Protein AF-0000000080323687 (afdb_homodimer)

InterPro domains:
  IPR024775 Hercynine oxygenase, DinB-like domain [PF12867] (9-144)
  IPR034660 DinB/YfiT-like putative metalloenzymes [G3DSA:1.20.120.450] (1-154)
  IPR034660 DinB/YfiT-like putative metalloenzymes [SSF109854] (5-151)

Secondary structure (DSSP, 8-state):
-HHHHHHHHHHHHHHHHHTTTS-HHHHH---TT-SS-HHHHHHHHHHHHIIIIIGGGTPPPSS-HHHHHHHSTT----SPPPHHHHHHHHHHHHHHHHHHHHHHHTTTTSSPPPEE-TTS-EE-SHHHHHHHHHHHHHHHHHHHHHHHHHHHHT-/-HHHHHHHHHHHHHHHHHTTTS-HHHHH---TT-SS-HHHHHHHHHHHHIIIIIGGGTPPPSS-HHHHHHHSTT----SPPPHHHHHHHHHHHHHHHHHHHHHHHTTTTTTPPPEE-TTS-EE-SHHHHHHHHHHHHHHHHHHHHHHHHHHHHT-

Radius of gyration: 19.16 Å; Cα contacts (8 Å, |Δi|>4): 423; chains: 2; bounding box: 48×50×39 Å

Organism: NCBI:txid1503925

Foldseek 3Di:
DLVLLVVQLVVLVVLCVVCVPPDLVLQADAFPPGQAGNLLLLLLLLLVLQCLQAVQLVHDGPDDPVSNVQRYPPHHDDDRDDPVNSVVSSVSSNVSSVVSSVVVVVVSRVRGHWDADPVRQTDHGNVSSSVCSVVSSVVSVVVNVVSSVRSVVVD/DLVLLVVQLVVLVVLCVVCVPPDLVLQADAFPPGQAGNLLLLLLLLLVLQCLQAVQLVHDGPDDPVSNVQRYPPHHDDDRDDPVNSVVSSVSSNVSSVVSSVVVVVVSRQRGHWDADPVRQTDHGNVSSSVCSVVSSVVSVVVNVVSVVRSVVVD

Nearest PDB structures (foldseek):
  3cex-assembly1_A  TM=5.817E-01  e=2.386E-03  Enterococcus faecalis V583
  8f5v-assembly1_B  TM=5.737E-01  e=9.504E-03  Mycobacterium tuberculosis
  8vig-assembly1_A  TM=7.181E-01  e=1.407E+00  Geminocystis sp.
  6qki-assembly1_A  TM=5.334E-01  e=8.268E-01  Chloracidobacterium thermophilum B
  6qki-assembly1_C  TM=5.413E-01  e=1.484E+00  Chloracidobacterium thermophilum B

Sequence (310 aa):
MNQIIDNVKQVRTSFIESLSELTAAQLNEIPDGFNNNIIWNLAHLVAAQQGICYLRAGQETFVDKDFYLRYTGGTKPEGIVSAEEIAQIKTLLISTLDQFKTDYHQQLFDNYKGWTTRYGVDLNGIEDAVKFLPLHEGLHLGYIMAQKRLILKNIMNQIIDNVKQVRTSFIESLSELTAAQLNEIPDGFNNNIIWNLAHLVAAQQGICYLRAGQETFVDKDFYLRYTGGTKPEGIVSAEEIAQIKTLLISTLDQFKTDYHQQLFDNYKGWTTRYGVDLNGIEDAVKFLPLHEGLHLGYIMAQKRLILKNI

pLDDT: mean 97.38, std 4.07, range [59.66, 98.94]

Solvent-accessible surface area (backbone atoms only — not comparable to full-atom values): 16618 Å² total; per-residue (Å²): 111,68,66,50,55,50,44,48,43,39,41,50,51,40,49,55,58,73,48,64,84,57,50,59,68,60,32,58,42,56,50,91,72,52,82,50,28,43,50,50,45,56,41,20,55,44,23,43,50,34,43,62,52,24,46,37,14,74,36,77,52,91,62,58,68,66,61,36,68,55,30,26,91,94,55,57,71,86,68,85,66,48,66,67,55,49,52,49,45,59,50,42,57,47,51,52,52,56,50,44,54,56,40,55,76,67,60,65,38,80,62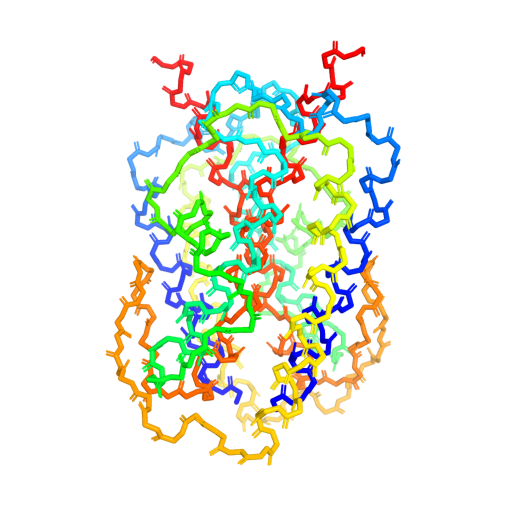,33,60,58,52,66,46,99,47,68,42,72,29,66,34,53,68,42,40,57,65,43,44,36,25,56,50,14,23,47,49,14,36,36,53,49,48,51,39,46,57,56,62,77,98,110,67,64,50,55,49,43,47,45,38,41,50,52,42,49,56,59,74,47,63,84,56,48,59,69,59,33,57,42,55,50,91,72,51,81,49,28,44,51,50,46,55,42,20,56,43,22,44,51,33,44,61,55,24,46,38,15,73,36,78,52,91,63,58,67,66,61,36,66,57,31,26,92,92,56,57,73,87,69,83,66,47,67,68,55,51,52,49,43,58,49,42,56,48,51,53,51,55,51,45,54,55,41,57,76,67,60,64,38,79,60,34,59,58,51,65,47,97,47,68,42,72,30,65,34,54,68,42,39,57,64,43,44,36,26,57,51,13,23,47,50,15,36,36,54,50,48,49,39,46,57,56,63,74,98

Structure (mmCIF, N/CA/C/O backbone):
data_AF-0000000080323687-model_v1
#
loop_
_entity.id
_entity.type
_entity.pdbx_description
1 polymer 'DinB-like domain-containing protein'
#
loop_
_atom_site.group_PDB
_atom_site.id
_atom_site.type_symbol
_atom_site.label_atom_id
_atom_site.label_alt_id
_atom_site.label_comp_id
_atom_site.label_asym_id
_atom_site.label_entity_id
_atom_site.label_seq_id
_atom_site.pdbx_PDB_ins_code
_atom_site.Cartn_x
_atom_site.Cartn_y
_atom_site.Cartn_z
_atom_site.occupancy
_atom_site.B_iso_or_equiv
_atom_site.auth_seq_id
_atom_site.auth_comp_id
_atom_site.auth_asym_id
_atom_site.auth_atom_id
_atom_site.pdbx_PDB_model_num
ATOM 1 N N . MET A 1 1 ? -17.141 -0.58 6.176 1 89.31 1 MET A N 1
ATOM 2 C CA . MET A 1 1 ? -16.234 0.542 6.02 1 89.31 1 MET A CA 1
ATOM 3 C C . MET A 1 1 ? -15.469 0.812 7.316 1 89.31 1 MET A C 1
ATOM 5 O O . MET A 1 1 ? -14.258 1.026 7.301 1 89.31 1 MET A O 1
ATOM 9 N N . ASN A 1 2 ? -16.062 0.523 8.461 1 93.5 2 ASN A N 1
ATOM 10 C CA . ASN A 1 2 ? -15.414 0.755 9.742 1 93.5 2 ASN A CA 1
ATOM 11 C C . ASN A 1 2 ? -14.172 -0.119 9.898 1 93.5 2 ASN A C 1
ATOM 13 O O . ASN A 1 2 ? -13.141 0.34 10.406 1 93.5 2 ASN A O 1
ATOM 17 N N . GLN A 1 3 ? -14.312 -1.301 9.445 1 96.44 3 GLN A N 1
ATOM 18 C CA . GLN A 1 3 ? -13.18 -2.215 9.586 1 96.44 3 GLN A CA 1
ATOM 19 C C . GLN A 1 3 ? -11.984 -1.737 8.766 1 96.44 3 GLN A C 1
ATOM 21 O O . GLN A 1 3 ? -10.836 -1.889 9.195 1 96.44 3 GLN A O 1
ATOM 26 N N . ILE A 1 4 ? -12.227 -1.219 7.602 1 98.31 4 ILE A N 1
ATOM 27 C CA . ILE A 1 4 ? -11.148 -0.724 6.75 1 98.31 4 ILE A CA 1
ATOM 28 C C . ILE A 1 4 ? -10.43 0.429 7.449 1 98.31 4 ILE A C 1
ATOM 30 O O . ILE A 1 4 ? -9.195 0.475 7.473 1 98.31 4 ILE A O 1
ATOM 34 N N . ILE A 1 5 ? -11.195 1.355 8.016 1 98.56 5 ILE A N 1
ATOM 35 C CA . ILE A 1 5 ? -10.633 2.492 8.734 1 98.56 5 ILE A CA 1
ATOM 36 C C . ILE A 1 5 ? -9.797 1.997 9.914 1 98.56 5 ILE A C 1
ATOM 38 O O . ILE A 1 5 ? -8.688 2.475 10.141 1 98.56 5 ILE A O 1
ATOM 42 N N . ASP A 1 6 ? -10.32 1.026 10.617 1 98.38 6 ASP A N 1
ATOM 43 C CA . ASP A 1 6 ? -9.609 0.45 11.758 1 98.38 6 ASP A CA 1
ATOM 44 C C . ASP A 1 6 ? -8.312 -0.218 11.32 1 98.38 6 ASP A C 1
ATOM 46 O O . ASP A 1 6 ? -7.305 -0.152 12.031 1 98.38 6 ASP A O 1
ATOM 50 N N . ASN A 1 7 ? -8.344 -0.914 10.211 1 98.62 7 ASN A N 1
ATOM 51 C CA . ASN A 1 7 ? -7.141 -1.542 9.68 1 98.62 7 ASN A CA 1
ATOM 52 C C . ASN A 1 7 ? -6.059 -0.51 9.375 1 98.62 7 ASN A C 1
ATOM 54 O O . ASN A 1 7 ? -4.891 -0.716 9.703 1 98.62 7 ASN A O 1
ATOM 58 N N . VAL A 1 8 ? -6.457 0.572 8.711 1 98.81 8 VAL A N 1
ATOM 59 C CA . VAL A 1 8 ? -5.5 1.627 8.398 1 98.81 8 VAL A CA 1
ATOM 60 C C . VAL A 1 8 ? -4.898 2.186 9.68 1 98.81 8 VAL A C 1
ATOM 62 O O . VAL A 1 8 ? -3.682 2.379 9.773 1 98.81 8 VAL A O 1
ATOM 65 N N . LYS A 1 9 ? -5.77 2.412 10.656 1 98.81 9 LYS A N 1
ATOM 66 C CA . LYS A 1 9 ? -5.293 2.92 11.938 1 98.81 9 LYS A CA 1
ATOM 67 C C . LYS A 1 9 ? -4.301 1.954 12.586 1 98.81 9 LYS A C 1
ATOM 69 O O . LYS A 1 9 ? -3.26 2.373 13.094 1 98.81 9 LYS A O 1
ATOM 74 N N . GLN A 1 10 ? -4.633 0.696 12.617 1 98.81 10 GLN A N 1
ATOM 75 C CA . GLN A 1 10 ? -3.762 -0.323 13.195 1 98.81 10 GLN A CA 1
ATOM 76 C C . GLN A 1 10 ? -2.41 -0.358 12.492 1 98.81 10 GLN A C 1
ATOM 78 O O . GLN A 1 10 ? -1.369 -0.482 13.141 1 98.81 10 GLN A O 1
ATOM 83 N N . VAL A 1 11 ? -2.4 -0.302 11.203 1 98.81 11 VAL A N 1
ATOM 84 C CA . VAL A 1 11 ? -1.159 -0.342 10.43 1 98.81 11 VAL A CA 1
ATOM 85 C C . VAL A 1 11 ? -0.338 0.914 10.711 1 98.81 11 VAL A C 1
ATOM 87 O O . VAL A 1 11 ? 0.879 0.838 10.898 1 98.81 11 VAL A O 1
ATOM 90 N N . ARG A 1 12 ? -1.001 2.102 10.742 1 98.88 12 ARG A N 1
ATOM 91 C CA . ARG A 1 12 ? -0.291 3.322 11.109 1 98.88 12 ARG A CA 1
ATOM 92 C C . ARG A 1 12 ? 0.364 3.18 12.477 1 98.88 12 ARG A C 1
ATOM 94 O O . ARG A 1 12 ? 1.515 3.578 12.664 1 98.88 12 ARG A O 1
ATOM 101 N N . THR A 1 13 ? -0.376 2.627 13.406 1 98.81 13 THR A N 1
ATOM 102 C CA . THR A 1 13 ? 0.152 2.43 14.75 1 98.81 13 THR A CA 1
ATOM 103 C C . THR A 1 13 ? 1.391 1.537 14.719 1 98.81 13 THR A C 1
ATOM 105 O O . THR A 1 13 ? 2.404 1.852 15.352 1 98.81 13 THR A O 1
ATOM 108 N N . SER A 1 14 ? 1.307 0.468 14.055 1 98.56 14 SER A N 1
ATOM 109 C CA . SER A 1 14 ? 2.422 -0.464 13.922 1 98.56 14 SER A CA 1
ATOM 110 C C . SER A 1 14 ? 3.646 0.217 13.32 1 98.56 14 SER A C 1
ATOM 112 O O . SER A 1 14 ? 4.773 -0.019 13.758 1 98.56 14 SER A O 1
ATOM 114 N N . PHE A 1 15 ? 3.453 1.048 12.312 1 98.69 15 PHE A N 1
ATOM 115 C CA . PHE A 1 15 ? 4.57 1.707 11.648 1 98.69 15 PHE A CA 1
ATOM 116 C C . PHE A 1 15 ? 5.191 2.764 12.555 1 98.69 15 PHE A C 1
ATOM 118 O O . PHE A 1 15 ? 6.414 2.924 12.578 1 98.69 15 PHE A O 1
ATOM 125 N N . ILE A 1 16 ? 4.305 3.523 13.273 1 98.69 16 ILE A N 1
ATOM 126 C CA . ILE A 1 16 ? 4.836 4.473 14.242 1 98.69 16 ILE A CA 1
ATOM 127 C C . ILE A 1 16 ? 5.777 3.756 15.211 1 98.69 16 ILE A C 1
ATOM 129 O O . ILE A 1 16 ? 6.891 4.223 15.469 1 98.69 16 ILE A O 1
ATOM 133 N N . GLU A 1 17 ? 5.398 2.602 15.656 1 98.25 17 GLU A N 1
ATOM 134 C CA . GLU A 1 17 ? 6.215 1.813 16.578 1 98.25 17 GLU A CA 1
ATOM 135 C C . GLU A 1 17 ? 7.5 1.338 15.906 1 98.25 17 GLU A C 1
ATOM 137 O O . GLU A 1 17 ? 8.578 1.394 16.5 1 98.25 17 GLU A O 1
ATOM 142 N N . SER A 1 18 ? 7.43 0.9 14.703 1 97.38 18 SER A N 1
ATOM 143 C CA . SER A 1 18 ? 8.57 0.343 13.984 1 97.38 18 SER A CA 1
ATOM 144 C C . SER A 1 18 ? 9.625 1.411 13.711 1 97.38 18 SER A C 1
ATOM 146 O O . SER A 1 18 ? 10.781 1.093 13.445 1 97.38 18 SER A O 1
ATOM 148 N N . LEU A 1 19 ? 9.211 2.656 13.734 1 98.19 19 LEU A N 1
ATOM 149 C CA . LEU A 1 19 ? 10.109 3.764 13.422 1 98.19 19 LEU A CA 1
ATOM 150 C C . LEU A 1 19 ? 10.633 4.414 14.695 1 98.19 19 LEU 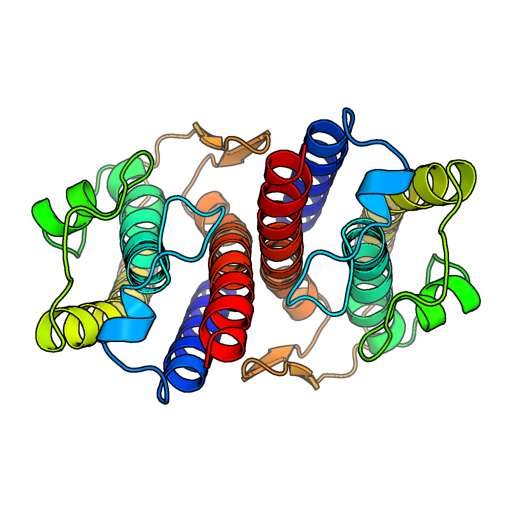A C 1
ATOM 152 O O . LEU A 1 19 ? 11.375 5.402 14.633 1 98.19 19 LEU A O 1
ATOM 156 N N . SER A 1 20 ? 10.281 3.854 15.875 1 96.81 20 SER A N 1
ATOM 157 C CA . SER A 1 20 ? 10.523 4.5 17.156 1 96.81 20 SER A CA 1
ATOM 158 C C . SER A 1 20 ? 12.023 4.617 17.453 1 96.81 20 SER A C 1
ATOM 160 O O . SER A 1 20 ? 12.445 5.477 18.219 1 96.81 20 SER A O 1
ATOM 162 N N . GLU A 1 21 ? 12.891 3.803 16.797 1 96.19 21 GLU A N 1
ATOM 163 C CA . GLU A 1 21 ? 14.32 3.822 17.078 1 96.19 21 GLU A CA 1
ATOM 164 C C . GLU A 1 21 ? 15.039 4.84 16.203 1 96.19 21 GLU A C 1
ATOM 166 O O . GLU A 1 21 ? 16.219 5.133 16.422 1 96.19 21 GLU A O 1
ATOM 171 N N . LEU A 1 22 ? 14.375 5.367 15.211 1 98.06 22 LEU A N 1
ATOM 172 C CA . LEU A 1 22 ? 15 6.348 14.328 1 98.06 22 LEU A CA 1
ATOM 173 C C . LEU A 1 22 ? 15.031 7.727 14.984 1 98.06 22 LEU A C 1
ATOM 175 O O . LEU A 1 22 ? 14.07 8.125 15.648 1 98.06 22 LEU A O 1
ATOM 179 N N . THR A 1 23 ? 16.172 8.398 14.844 1 98.06 23 THR A N 1
ATOM 180 C CA . THR A 1 23 ? 16.297 9.766 15.336 1 98.06 23 THR A CA 1
ATOM 181 C C . THR A 1 23 ? 15.555 10.742 14.43 1 98.06 23 THR A C 1
ATOM 183 O O . THR A 1 23 ? 15.195 10.391 13.297 1 98.06 23 THR A O 1
ATOM 186 N N . ALA A 1 24 ? 15.352 11.953 14.984 1 98.5 24 ALA A N 1
ATOM 187 C CA . ALA A 1 24 ? 14.758 13.008 14.164 1 98.5 24 ALA A CA 1
ATOM 188 C C . ALA A 1 24 ? 15.586 13.25 12.906 1 98.5 24 ALA A C 1
ATOM 190 O O . ALA A 1 24 ? 15.031 13.492 11.828 1 98.5 24 ALA A O 1
ATOM 191 N N . ALA A 1 25 ? 16.906 13.195 13.039 1 98.19 25 ALA A N 1
ATOM 192 C CA . ALA A 1 25 ? 17.797 13.398 11.898 1 98.19 25 ALA A CA 1
ATOM 193 C C . ALA A 1 25 ? 17.594 12.312 10.844 1 98.19 25 ALA A C 1
ATOM 195 O O . ALA A 1 25 ? 17.531 12.609 9.648 1 98.19 25 ALA A O 1
ATOM 196 N N . GLN A 1 26 ? 17.406 11.109 11.211 1 98.44 26 GLN A N 1
ATOM 197 C CA . GLN A 1 26 ? 17.188 9.992 10.297 1 98.44 26 GLN A CA 1
ATOM 198 C C . GLN A 1 26 ? 15.828 10.094 9.617 1 98.44 26 GLN A C 1
ATOM 200 O O . GLN A 1 26 ? 15.695 9.805 8.422 1 98.44 26 GLN A O 1
ATOM 205 N N . LEU A 1 27 ? 14.828 10.516 10.367 1 98.81 27 LEU A N 1
ATOM 206 C CA . LEU A 1 27 ? 13.5 10.688 9.805 1 98.81 27 LEU A CA 1
ATOM 207 C C . LEU A 1 27 ? 13.484 11.797 8.758 1 98.81 27 LEU A C 1
ATOM 209 O O . LEU A 1 27 ? 12.672 11.773 7.836 1 98.81 27 LEU A O 1
ATOM 213 N N . ASN A 1 28 ? 14.414 12.727 8.883 1 98.75 28 ASN A N 1
ATOM 214 C CA . ASN A 1 28 ? 14.5 13.859 7.973 1 98.75 28 ASN A CA 1
ATOM 215 C C . ASN A 1 28 ? 15.438 13.57 6.801 1 98.75 28 ASN A C 1
ATOM 217 O O . ASN A 1 28 ? 15.477 14.328 5.828 1 98.75 28 ASN A O 1
ATOM 221 N N . GLU A 1 29 ? 16.219 12.5 6.879 1 98.12 29 GLU A N 1
ATOM 222 C CA . GLU A 1 29 ? 17.219 12.203 5.859 1 98.12 29 GLU A CA 1
ATOM 223 C C . GLU A 1 29 ? 16.562 11.773 4.551 1 98.12 29 GLU A C 1
ATOM 225 O O . GLU A 1 29 ? 15.641 10.961 4.551 1 98.12 29 GLU A O 1
ATOM 230 N N . ILE A 1 30 ? 17 12.359 3.49 1 97.94 30 ILE A N 1
ATOM 231 C CA . ILE A 1 30 ? 16.578 11.914 2.162 1 97.94 30 ILE A CA 1
ATOM 232 C C . ILE A 1 30 ? 17.656 11 1.569 1 97.94 30 ILE A C 1
ATOM 234 O O . ILE A 1 30 ? 18.734 11.461 1.198 1 97.94 30 ILE A O 1
ATOM 238 N N . PRO A 1 31 ? 17.344 9.727 1.532 1 96.25 31 PRO A N 1
ATOM 239 C CA . PRO A 1 31 ? 18.359 8.82 0.983 1 96.25 31 PRO A CA 1
ATOM 240 C C . PRO A 1 31 ? 18.672 9.109 -0.485 1 96.25 31 PRO A C 1
ATOM 242 O O . PRO A 1 31 ? 17.828 9.664 -1.2 1 96.25 31 PRO A O 1
ATOM 245 N N . ASP A 1 32 ? 19.891 8.719 -0.908 1 93.25 32 ASP A N 1
ATOM 246 C CA . ASP A 1 32 ? 20.266 8.844 -2.312 1 93.25 32 ASP A CA 1
ATOM 247 C C . ASP A 1 32 ? 19.234 8.172 -3.219 1 93.25 32 ASP A C 1
ATOM 249 O O . ASP A 1 32 ? 18.781 7.062 -2.934 1 93.25 32 ASP A O 1
ATOM 253 N N . GLY A 1 33 ? 18.766 8.922 -4.254 1 93.25 33 GLY A N 1
ATOM 254 C CA . GLY A 1 33 ? 17.828 8.383 -5.219 1 93.25 33 GLY A CA 1
ATOM 255 C C . GLY A 1 33 ? 16.391 8.766 -4.926 1 93.25 33 GLY A C 1
ATOM 256 O O . GLY A 1 33 ? 15.5 8.539 -5.754 1 93.25 33 GLY A O 1
ATOM 257 N N . PHE A 1 34 ? 16.203 9.32 -3.77 1 96.75 34 PHE A N 1
ATOM 258 C CA . PHE A 1 34 ? 14.852 9.703 -3.373 1 96.75 34 PHE A CA 1
ATOM 259 C C . PHE A 1 34 ? 14.703 11.219 -3.352 1 96.75 34 PHE A C 1
ATOM 261 O O . PHE A 1 34 ? 15.695 11.945 -3.266 1 96.75 34 PHE A O 1
ATOM 268 N N . ASN A 1 35 ? 13.43 11.664 -3.451 1 96.06 35 ASN A N 1
ATOM 269 C CA . ASN A 1 35 ? 13.148 13.102 -3.441 1 96.06 35 ASN A CA 1
ATOM 270 C C . ASN A 1 35 ? 12.469 13.531 -2.145 1 96.06 35 ASN A C 1
ATOM 272 O O . ASN A 1 35 ? 12.211 14.719 -1.937 1 96.06 35 ASN A O 1
ATOM 276 N N . ASN A 1 36 ? 12.102 12.516 -1.372 1 98 36 ASN A N 1
ATOM 277 C CA . ASN A 1 36 ? 11.453 12.789 -0.092 1 98 36 ASN A CA 1
ATOM 278 C C . ASN A 1 36 ? 12.008 11.898 1.017 1 98 36 ASN A C 1
ATOM 280 O O . ASN A 1 36 ? 12.977 11.172 0.808 1 98 36 ASN A O 1
ATOM 284 N N . ASN A 1 37 ? 11.547 12.109 2.254 1 98.69 37 ASN A N 1
ATOM 285 C CA . ASN A 1 37 ? 12.031 11.391 3.428 1 98.69 37 ASN A CA 1
ATOM 286 C C . ASN A 1 37 ? 10.883 10.75 4.207 1 98.69 37 ASN A C 1
ATOM 288 O O . ASN A 1 37 ? 9.719 10.867 3.818 1 98.69 37 ASN A O 1
ATOM 292 N N . ILE A 1 38 ? 11.242 10.039 5.203 1 98.88 38 ILE A N 1
ATOM 293 C CA . ILE A 1 38 ? 10.281 9.258 5.98 1 98.88 38 ILE A CA 1
ATOM 294 C C . ILE A 1 38 ? 9.25 10.195 6.605 1 98.88 38 ILE A C 1
ATOM 296 O O . ILE A 1 38 ? 8.047 9.938 6.531 1 98.88 38 ILE A O 1
ATOM 300 N N . ILE A 1 39 ? 9.703 11.305 7.215 1 98.94 39 ILE A N 1
ATOM 301 C CA . ILE A 1 39 ? 8.773 12.172 7.945 1 98.94 39 ILE A CA 1
ATOM 302 C C . ILE A 1 39 ? 7.805 12.828 6.965 1 98.94 39 ILE A C 1
ATOM 304 O O . ILE A 1 39 ? 6.625 13.016 7.281 1 98.94 39 ILE A O 1
ATOM 308 N N . TRP A 1 40 ? 8.227 13.195 5.77 1 98.94 40 TRP A N 1
ATOM 309 C CA . TRP A 1 40 ? 7.312 13.719 4.758 1 98.94 40 TRP A CA 1
ATOM 310 C C . TRP A 1 40 ? 6.254 12.688 4.391 1 98.94 40 TRP A C 1
ATOM 312 O O . TRP A 1 40 ? 5.07 13.023 4.266 1 98.94 40 TRP A O 1
ATOM 322 N N . ASN A 1 41 ? 6.672 11.445 4.145 1 98.88 41 ASN A N 1
ATOM 323 C CA . ASN A 1 41 ? 5.719 10.398 3.803 1 98.88 41 ASN A CA 1
ATOM 324 C C . ASN A 1 41 ? 4.672 10.211 4.898 1 98.88 41 ASN A C 1
ATOM 326 O O . ASN A 1 41 ? 3.488 10.039 4.613 1 98.88 41 ASN A O 1
ATOM 330 N N . LEU A 1 42 ? 5.09 10.188 6.141 1 98.94 42 LEU A N 1
ATOM 331 C CA . LEU A 1 42 ? 4.148 10.062 7.246 1 98.94 42 LEU A CA 1
ATOM 332 C C . LEU A 1 42 ? 3.16 11.227 7.254 1 98.94 42 LEU A C 1
ATOM 334 O O . LEU A 1 42 ? 1.953 11.016 7.398 1 98.94 42 LEU A O 1
ATOM 338 N N . ALA A 1 43 ? 3.697 12.422 7.125 1 98.94 43 ALA A N 1
ATOM 339 C CA . ALA A 1 43 ? 2.834 13.602 7.102 1 98.94 43 ALA A CA 1
ATOM 340 C C . ALA A 1 43 ? 1.909 13.578 5.887 1 98.94 43 ALA A C 1
ATOM 342 O O . ALA A 1 43 ? 0.75 13.992 5.977 1 98.94 43 ALA A O 1
ATOM 343 N N . HIS A 1 44 ? 2.402 13.109 4.793 1 98.94 44 HIS A N 1
ATOM 344 C CA . HIS A 1 44 ? 1.6 13 3.58 1 98.94 44 HIS A CA 1
ATOM 345 C C . HIS A 1 44 ? 0.436 12.039 3.771 1 98.94 44 HIS A C 1
ATOM 347 O O . HIS A 1 44 ? -0.648 12.25 3.223 1 98.94 44 HIS A O 1
ATOM 353 N N . LEU A 1 45 ? 0.646 10.961 4.504 1 98.94 45 LEU A N 1
ATOM 354 C CA . LEU A 1 45 ? -0.46 10.055 4.785 1 98.94 45 LEU A CA 1
ATOM 355 C C . LEU A 1 45 ? -1.608 10.789 5.465 1 98.94 45 LEU A C 1
ATOM 357 O O . LEU A 1 45 ? -2.777 10.547 5.156 1 98.94 45 LEU A O 1
ATOM 361 N N . VAL A 1 46 ? -1.266 11.68 6.395 1 98.94 46 VAL A N 1
ATOM 362 C CA . VAL A 1 46 ? -2.275 12.5 7.062 1 98.94 46 VAL A CA 1
ATOM 363 C C . VAL A 1 46 ? -2.949 13.422 6.051 1 98.94 46 VAL A C 1
ATOM 365 O O . VAL A 1 46 ? -4.172 13.391 5.895 1 98.94 46 VAL A O 1
ATOM 368 N N . ALA A 1 47 ? -2.154 14.172 5.336 1 98.88 47 ALA A N 1
ATOM 369 C CA . ALA A 1 47 ? -2.674 15.164 4.395 1 98.88 47 ALA A CA 1
ATOM 370 C C . ALA A 1 47 ? -3.508 14.492 3.303 1 98.88 47 ALA A C 1
ATOM 372 O O . ALA A 1 47 ? -4.574 14.992 2.936 1 98.88 47 ALA A O 1
ATOM 373 N N . ALA A 1 48 ? -3.01 13.383 2.805 1 98.75 48 ALA A N 1
ATOM 374 C CA . ALA A 1 48 ? -3.699 12.695 1.719 1 98.75 48 ALA A CA 1
ATOM 375 C C . ALA A 1 48 ? -5.082 12.227 2.158 1 98.75 48 ALA A C 1
ATOM 377 O O . ALA A 1 48 ? -6.055 12.352 1.412 1 98.75 48 ALA A O 1
ATOM 378 N N . GLN A 1 49 ? -5.137 11.641 3.33 1 98.81 49 GLN A N 1
ATOM 379 C CA . GLN A 1 49 ? -6.426 11.203 3.855 1 98.81 49 GLN A CA 1
ATOM 380 C C . GLN A 1 49 ? -7.391 12.383 3.996 1 98.81 49 GLN A C 1
ATOM 382 O O . GLN A 1 49 ? -8.57 12.258 3.68 1 98.81 49 GLN A O 1
ATOM 387 N N . GLN A 1 50 ? -6.922 13.602 4.477 1 98.81 50 GLN A N 1
ATOM 388 C CA . GLN A 1 50 ? -7.742 14.805 4.574 1 98.81 50 GLN A CA 1
ATOM 389 C C . GLN A 1 50 ? -8.219 15.258 3.197 1 98.81 50 GLN A C 1
ATOM 391 O O . GLN A 1 50 ? -9.391 15.602 3.023 1 98.81 50 GLN A O 1
ATOM 396 N N . GLY A 1 51 ? -7.359 15.242 2.26 1 98.44 51 GLY A N 1
ATOM 397 C CA . GLY A 1 51 ? -7.727 15.625 0.903 1 98.44 51 GLY A CA 1
ATOM 398 C C . GLY A 1 51 ? -8.734 14.68 0.273 1 98.44 51 GLY A C 1
ATOM 399 O O . GLY A 1 51 ? -9.766 15.117 -0.233 1 98.44 51 GLY A O 1
ATOM 400 N N . ILE A 1 52 ? -8.445 13.375 0.329 1 98.5 52 ILE A N 1
ATOM 401 C CA . ILE A 1 52 ? -9.219 12.352 -0.356 1 98.5 52 ILE A CA 1
ATOM 402 C C . ILE A 1 52 ? -10.602 12.227 0.286 1 98.5 52 ILE A C 1
ATOM 404 O O . ILE A 1 52 ? -11.609 12.086 -0.412 1 98.5 52 ILE A O 1
ATOM 408 N N . CYS A 1 53 ? -10.703 12.352 1.606 1 98.44 53 CYS A N 1
ATOM 409 C CA . CYS A 1 53 ? -11.961 12.055 2.281 1 98.44 53 CYS A CA 1
ATOM 410 C C . CYS A 1 53 ? -12.719 13.336 2.609 1 98.44 53 CYS A C 1
ATOM 412 O O . CYS A 1 53 ? -13.938 13.398 2.461 1 98.44 53 CYS A O 1
ATOM 414 N N . TYR A 1 54 ? -12.047 14.383 3.023 1 98.5 54 TYR A N 1
ATOM 415 C CA . TYR A 1 54 ? -12.734 15.586 3.482 1 98.5 54 TYR A CA 1
ATOM 416 C C . TYR A 1 54 ? -12.875 16.609 2.354 1 98.5 54 TYR A C 1
ATOM 418 O O . TYR A 1 54 ? -13.992 16.953 1.961 1 98.5 54 TYR A O 1
ATOM 426 N N . LEU A 1 55 ? -11.773 17.031 1.771 1 98.25 55 LEU A N 1
ATOM 427 C CA . LEU A 1 55 ? -11.82 18.125 0.804 1 98.25 55 LEU A CA 1
ATOM 428 C C . LEU A 1 55 ? -12.641 17.734 -0.42 1 98.25 55 LEU A C 1
ATOM 430 O O . LEU A 1 55 ? -13.422 18.531 -0.937 1 98.25 55 LEU A O 1
ATOM 434 N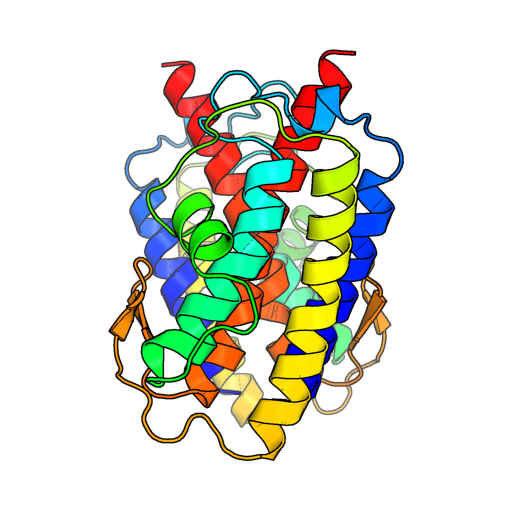 N . ARG A 1 56 ? -12.492 16.516 -0.895 1 98 56 ARG A N 1
ATOM 435 C CA . ARG A 1 56 ? -13.25 16.047 -2.049 1 98 56 ARG A CA 1
ATOM 436 C C . ARG A 1 56 ? -14.742 15.992 -1.745 1 98 56 ARG A C 1
ATOM 438 O O . ARG A 1 56 ? -15.57 15.984 -2.66 1 98 56 ARG A O 1
ATOM 445 N N . ALA A 1 57 ? -15.102 15.953 -0.479 1 97.94 57 ALA A N 1
ATOM 446 C CA . ALA A 1 57 ? -16.5 15.922 -0.063 1 97.94 57 ALA A CA 1
ATOM 447 C C . ALA A 1 57 ? -16.984 17.312 0.33 1 97.94 57 ALA A C 1
ATOM 449 O O . ALA A 1 57 ? -18.078 17.453 0.876 1 97.94 57 ALA A O 1
ATOM 450 N N . GLY A 1 58 ? -16.156 18.328 0.084 1 97.44 58 GLY A N 1
ATOM 451 C CA . GLY A 1 58 ? -16.531 19.703 0.4 1 97.44 58 GLY A CA 1
ATOM 452 C C . GLY A 1 58 ? -16.438 20.016 1.881 1 97.44 58 GLY A C 1
ATOM 453 O O . GLY A 1 58 ? -17.078 20.953 2.361 1 97.44 58 GLY A O 1
ATOM 454 N N . GLN A 1 59 ? -15.828 19.219 2.648 1 98.06 59 GLN A N 1
ATOM 455 C CA . GLN A 1 59 ? -15.672 19.422 4.086 1 98.06 59 GLN A CA 1
ATOM 456 C C . GLN A 1 59 ? -14.336 20.078 4.402 1 98.06 59 GLN A C 1
ATOM 458 O O . GLN A 1 59 ? -13.375 19.938 3.643 1 98.06 59 GLN A O 1
ATOM 463 N N . GLU A 1 60 ? -14.297 20.766 5.484 1 97.19 60 GLU A N 1
ATOM 464 C CA . GLU A 1 60 ? -13.023 21.281 5.977 1 97.19 60 GLU A CA 1
ATOM 465 C C . GLU A 1 60 ? -12.164 20.156 6.559 1 97.19 60 GLU A C 1
ATOM 467 O O . GLU A 1 60 ? -12.688 19.203 7.117 1 97.19 60 GLU A O 1
ATOM 472 N N . THR A 1 61 ? -10.906 20.297 6.395 1 97.69 61 THR A N 1
ATOM 473 C CA . THR A 1 61 ? -9.992 19.312 6.969 1 97.69 61 THR A CA 1
ATOM 474 C C . THR A 1 61 ? -9.969 19.422 8.492 1 97.69 61 THR A C 1
ATOM 476 O O . THR A 1 61 ? -10.242 20.484 9.047 1 97.69 61 THR A O 1
ATOM 479 N N . PHE A 1 62 ? -9.672 18.312 9.086 1 97.25 62 PHE A N 1
ATOM 480 C CA . PHE A 1 62 ? -9.43 18.281 10.523 1 97.25 62 PHE A CA 1
ATOM 481 C C . PHE A 1 62 ? -8.117 18.969 10.859 1 97.25 62 PHE A C 1
ATOM 483 O O . PHE A 1 62 ? -7.992 19.609 11.914 1 97.25 62 PHE A O 1
ATOM 490 N N . VAL A 1 63 ? -7.094 18.844 10.016 1 98.38 63 VAL A N 1
ATOM 491 C CA . VAL A 1 63 ? -5.801 19.484 10.203 1 98.38 63 VAL A CA 1
ATOM 492 C C . VAL A 1 63 ? -5.859 20.922 9.688 1 98.38 63 VAL A C 1
ATOM 494 O O . VAL A 1 63 ? -6.723 21.266 8.867 1 98.38 63 VAL A O 1
ATOM 497 N N . ASP A 1 64 ? -4.926 21.766 10.195 1 97.06 64 ASP A N 1
ATOM 498 C CA . ASP A 1 64 ? -4.91 23.125 9.703 1 97.06 64 ASP A CA 1
ATOM 499 C C . ASP A 1 64 ? -4.469 23.188 8.242 1 97.06 64 ASP A C 1
ATOM 501 O O . ASP A 1 64 ? -3.83 22.266 7.746 1 97.06 64 ASP A O 1
ATOM 505 N N . LYS A 1 65 ? -4.832 24.266 7.605 1 97.38 65 LYS A N 1
ATOM 506 C CA . LYS A 1 65 ? -4.605 24.438 6.176 1 97.38 65 LYS A CA 1
ATOM 507 C C . LYS A 1 65 ? -3.117 24.422 5.848 1 97.38 65 LYS A C 1
ATOM 509 O O . LYS A 1 65 ? -2.713 23.891 4.812 1 97.38 65 LYS A O 1
ATOM 514 N N . ASP A 1 66 ? -2.365 25.016 6.645 1 97.25 66 ASP A N 1
ATOM 515 C CA . ASP A 1 66 ? -0.926 25.062 6.41 1 97.25 66 ASP A CA 1
ATOM 516 C C . ASP A 1 66 ? -0.327 23.656 6.391 1 97.25 66 ASP A C 1
ATOM 518 O O . ASP A 1 66 ? 0.525 23.359 5.555 1 97.25 66 ASP A O 1
ATOM 522 N N . PHE A 1 67 ? -0.693 22.859 7.379 1 98.19 67 PHE A N 1
ATOM 523 C CA . PHE A 1 67 ? -0.237 21.484 7.402 1 98.19 67 PHE A CA 1
ATOM 524 C C . PHE A 1 67 ? -0.618 20.766 6.113 1 98.19 67 PHE A C 1
ATOM 526 O O . PHE A 1 67 ? 0.221 20.109 5.488 1 98.19 67 PHE A O 1
ATOM 533 N N . TYR A 1 68 ? -1.89 20.875 5.695 1 98.69 68 TYR A N 1
ATOM 534 C CA . TYR A 1 68 ? -2.369 20.188 4.496 1 98.69 68 TYR A CA 1
ATOM 535 C C . TYR A 1 68 ? -1.561 20.609 3.273 1 98.69 68 TYR A C 1
ATOM 537 O O . TYR A 1 68 ? -1.111 19.75 2.502 1 98.69 68 TYR A O 1
ATOM 545 N N . LEU A 1 69 ? -1.314 21.891 3.09 1 98.06 69 LEU A N 1
ATOM 546 C CA . LEU A 1 69 ? -0.645 22.406 1.903 1 98.06 69 LEU A CA 1
ATOM 547 C C . LEU A 1 69 ? 0.824 22 1.884 1 98.06 69 LEU A C 1
ATOM 549 O O . LEU A 1 69 ? 1.411 21.828 0.812 1 98.06 69 LEU A O 1
ATOM 553 N N . ARG A 1 70 ? 1.367 21.797 3.021 1 97.94 70 ARG A N 1
ATOM 554 C CA . ARG A 1 70 ? 2.781 21.453 3.143 1 97.94 70 ARG A CA 1
ATOM 555 C C . ARG A 1 70 ? 3.031 20 2.744 1 97.94 70 ARG A C 1
ATOM 557 O O . ARG A 1 70 ? 4.098 19.672 2.221 1 97.94 70 ARG A O 1
ATOM 564 N N . TYR A 1 71 ? 2.035 19.156 2.906 1 98.56 71 TYR A N 1
ATOM 565 C CA . TYR A 1 71 ? 2.318 17.734 2.756 1 98.56 71 TYR A CA 1
ATOM 566 C C . TYR A 1 71 ? 1.379 17.094 1.742 1 98.56 71 TYR A C 1
ATOM 568 O O . TYR A 1 71 ? 1.357 15.867 1.592 1 98.56 71 TYR A O 1
ATOM 576 N N . THR A 1 72 ? 0.538 17.906 1.029 1 98.19 72 THR A N 1
ATOM 577 C CA . THR A 1 72 ? -0.347 17.359 0.007 1 98.19 72 THR A CA 1
ATOM 578 C C . THR A 1 72 ? 0.447 16.938 -1.227 1 98.19 72 THR A C 1
ATOM 580 O O . THR A 1 72 ? 1.66 17.141 -1.292 1 98.19 72 THR A O 1
ATOM 583 N N . GLY A 1 73 ? -0.298 16.297 -2.15 1 96.06 73 GLY A N 1
ATOM 584 C CA . GLY A 1 73 ? 0.339 15.812 -3.365 1 96.06 73 GLY A CA 1
ATOM 585 C C . GLY A 1 73 ? 1.041 16.906 -4.145 1 96.06 73 GLY A C 1
ATOM 586 O O . GLY A 1 73 ? 0.528 18.016 -4.258 1 96.06 73 GLY A O 1
ATOM 587 N N . GLY A 1 74 ? 2.256 16.562 -4.684 1 95.81 74 GLY A N 1
ATOM 588 C CA . GLY A 1 74 ? 3.01 17.516 -5.484 1 95.81 74 GLY A CA 1
ATOM 589 C C . GLY A 1 74 ? 4.023 18.297 -4.672 1 95.81 74 GLY A C 1
ATOM 590 O O . GLY A 1 74 ? 4.824 19.047 -5.23 1 95.81 74 GLY A O 1
ATOM 591 N N . THR A 1 75 ? 4.031 18.125 -3.385 1 98.06 75 THR A N 1
ATOM 592 C CA . THR A 1 75 ? 4.98 18.828 -2.529 1 98.06 75 THR A CA 1
ATOM 593 C C . THR A 1 75 ? 6.211 17.969 -2.262 1 98.06 75 THR A C 1
ATOM 595 O O . THR A 1 75 ? 6.273 16.812 -2.699 1 98.06 75 THR A O 1
ATOM 598 N N . LYS A 1 76 ? 7.211 18.562 -1.593 1 97.81 76 LYS A N 1
ATOM 599 C CA . LYS A 1 76 ? 8.461 17.922 -1.188 1 97.81 76 LYS A CA 1
ATOM 600 C C . LYS A 1 76 ? 8.953 18.469 0.146 1 97.81 76 LYS A C 1
ATOM 602 O O . LYS A 1 76 ? 8.5 19.531 0.596 1 97.81 76 LYS A O 1
ATOM 607 N N . PRO A 1 77 ? 9.859 17.719 0.805 1 98.06 77 PRO A N 1
ATOM 608 C CA . PRO A 1 77 ? 10.398 18.266 2.053 1 98.06 77 PRO A CA 1
ATOM 609 C C . PRO A 1 77 ? 10.992 19.656 1.878 1 98.06 77 PRO A C 1
ATOM 611 O O . PRO A 1 77 ? 11.711 19.922 0.911 1 98.06 77 PRO A O 1
ATOM 614 N N . GLU A 1 78 ? 10.625 20.594 2.725 1 94.19 78 GLU A N 1
ATOM 615 C CA . GLU A 1 78 ? 11.125 21.969 2.631 1 94.19 78 GLU A CA 1
ATOM 616 C C . GLU A 1 78 ? 11.969 22.328 3.848 1 94.19 78 GLU A C 1
ATOM 618 O O . GLU A 1 78 ? 12.266 23.5 4.078 1 94.19 78 GLU A O 1
ATOM 623 N N . GLY A 1 79 ? 12.602 21.547 4.516 1 94.69 79 GLY A N 1
ATOM 624 C CA . GLY A 1 79 ? 13.406 21.812 5.695 1 94.69 79 GLY A CA 1
ATOM 625 C C . GLY A 1 79 ? 13.352 20.688 6.715 1 94.69 79 GLY A C 1
ATOM 626 O O . GLY A 1 79 ? 12.727 19.656 6.469 1 94.69 79 GLY A O 1
ATOM 627 N N . ILE A 1 80 ? 14.055 21.016 7.82 1 98 80 ILE A N 1
ATOM 628 C CA . ILE A 1 80 ? 14.117 20.016 8.883 1 98 80 ILE A CA 1
ATOM 629 C C . ILE A 1 80 ? 12.852 20.094 9.734 1 98 80 ILE A C 1
ATOM 631 O O . ILE A 1 80 ? 12.453 21.172 10.172 1 98 80 ILE A O 1
ATOM 635 N N . VAL A 1 81 ? 12.195 19 9.859 1 98.62 81 VAL A N 1
ATOM 636 C CA . VAL A 1 81 ? 11.055 18.891 10.758 1 98.62 81 VAL A CA 1
ATOM 637 C C . VAL A 1 81 ? 11.539 18.625 12.18 1 98.62 81 VAL A C 1
ATOM 639 O O . VAL A 1 81 ? 12.312 17.703 12.414 1 98.62 81 VAL A O 1
ATOM 642 N N . SER A 1 82 ? 11.102 19.438 13.094 1 98.38 82 SER A N 1
ATOM 643 C CA . SER A 1 82 ? 11.586 19.344 14.461 1 98.38 82 SER A CA 1
ATOM 644 C C . SER A 1 82 ? 11.031 18.109 15.164 1 98.38 82 SER A C 1
ATOM 646 O O . SER A 1 82 ? 10.031 17.531 14.719 1 98.38 82 SER A O 1
ATOM 648 N N . ALA A 1 83 ? 11.672 17.719 16.281 1 98 83 ALA A N 1
ATOM 649 C CA . ALA A 1 83 ? 11.195 16.594 17.094 1 98 83 ALA A CA 1
ATOM 650 C C . ALA A 1 83 ? 9.773 16.828 17.578 1 98 83 ALA A C 1
ATOM 652 O O . ALA A 1 83 ? 8.977 15.891 17.672 1 98 83 ALA A O 1
ATOM 653 N N . GLU A 1 84 ? 9.531 18.016 17.922 1 98.19 84 GLU A N 1
ATOM 654 C CA . GLU A 1 84 ? 8.195 18.359 18.391 1 98.19 84 GLU A CA 1
ATOM 655 C C . GLU A 1 84 ? 7.16 18.188 17.281 1 98.19 84 GLU A C 1
ATOM 657 O O . GLU A 1 84 ? 6.082 17.641 17.516 1 98.19 84 GLU A O 1
ATOM 662 N N . GLU A 1 85 ? 7.461 18.688 16.125 1 98.31 85 GLU A N 1
ATOM 663 C CA . GLU A 1 85 ? 6.555 18.531 14.984 1 98.31 85 GLU A CA 1
ATOM 664 C C . GLU A 1 85 ? 6.395 17.078 14.586 1 98.31 85 GLU A C 1
ATOM 666 O O . GLU A 1 85 ? 5.309 16.656 14.18 1 98.31 85 GLU A O 1
ATOM 671 N N . ILE A 1 86 ? 7.488 16.328 14.672 1 98.75 86 ILE A N 1
ATOM 672 C CA . ILE A 1 86 ? 7.43 14.891 14.398 1 98.75 86 ILE A CA 1
ATOM 673 C C . ILE A 1 86 ? 6.438 14.227 15.352 1 98.75 86 ILE A C 1
ATOM 675 O O . ILE A 1 86 ? 5.613 13.414 14.922 1 98.75 86 ILE A O 1
ATOM 679 N N . ALA A 1 87 ? 6.508 14.586 16.609 1 98.56 87 ALA A N 1
ATOM 680 C CA . ALA A 1 87 ? 5.574 14.039 17.594 1 98.56 87 ALA A CA 1
ATOM 681 C C . ALA A 1 87 ? 4.137 14.414 17.234 1 98.56 87 ALA A C 1
ATOM 683 O O . ALA A 1 87 ? 3.225 13.594 17.391 1 98.56 87 ALA A O 1
ATOM 684 N N . GLN A 1 88 ? 3.945 15.609 16.797 1 98.62 88 GLN A N 1
ATOM 685 C CA . GLN A 1 88 ? 2.617 16.062 16.391 1 98.62 88 GLN A CA 1
ATOM 686 C C . GLN A 1 88 ? 2.113 15.266 15.195 1 98.62 88 GLN A C 1
ATOM 688 O O . GLN A 1 88 ? 0.938 14.898 15.141 1 98.62 88 GLN A O 1
ATOM 693 N N . ILE A 1 89 ? 2.965 15.047 14.25 1 98.81 89 ILE A N 1
ATOM 694 C CA . ILE A 1 89 ? 2.598 14.289 13.055 1 98.81 89 ILE A CA 1
ATOM 695 C C . ILE A 1 89 ? 2.186 12.875 13.453 1 98.81 89 ILE A C 1
ATOM 697 O O . ILE A 1 89 ? 1.177 12.359 12.969 1 98.81 89 ILE A O 1
ATOM 701 N N . LYS A 1 90 ? 2.938 12.242 14.336 1 98.81 90 LYS A N 1
ATOM 702 C CA . LYS A 1 90 ? 2.598 10.906 14.812 1 98.81 90 LYS A CA 1
ATOM 703 C C . LYS A 1 90 ? 1.227 10.898 15.484 1 98.81 90 LYS A C 1
ATOM 705 O O . LYS A 1 90 ? 0.446 9.961 15.297 1 98.81 90 LYS A O 1
ATOM 710 N N . THR A 1 91 ? 0.951 11.914 16.266 1 98.75 91 THR A N 1
ATOM 711 C CA . THR A 1 91 ? -0.358 12.039 16.891 1 98.75 91 THR A CA 1
ATOM 712 C C . THR A 1 91 ? -1.452 12.195 15.844 1 98.75 91 THR A C 1
ATOM 714 O O . THR A 1 91 ? -2.514 11.578 15.945 1 98.75 91 THR A O 1
ATOM 717 N N . LEU A 1 92 ? -1.215 12.984 14.836 1 98.88 92 LEU A N 1
ATOM 718 C CA . LEU A 1 92 ? -2.193 13.25 13.781 1 98.88 92 LEU A CA 1
ATOM 719 C C . LEU A 1 92 ? -2.471 11.992 12.961 1 98.88 92 LEU A C 1
ATOM 721 O O . LEU A 1 92 ? -3.594 11.789 12.5 1 98.88 92 LEU A O 1
ATOM 725 N N . LEU A 1 93 ? -1.448 11.133 12.812 1 98.94 93 LEU A N 1
ATOM 726 C CA . LEU A 1 93 ? -1.623 9.883 12.07 1 98.94 93 LEU A CA 1
ATOM 727 C C . LEU A 1 93 ? -2.754 9.055 12.672 1 98.94 93 LEU A C 1
ATOM 729 O O . LEU A 1 93 ? -3.455 8.344 11.945 1 98.94 93 LEU A O 1
ATOM 733 N N . ILE A 1 94 ? -2.924 9.203 13.977 1 98.88 94 ILE A N 1
ATOM 734 C CA . ILE A 1 94 ? -3.92 8.398 14.664 1 98.88 94 ILE A CA 1
ATOM 735 C C . ILE A 1 94 ? -5.207 9.203 14.844 1 98.88 94 ILE A C 1
ATOM 737 O O . ILE A 1 94 ? -6.289 8.742 14.469 1 98.88 94 ILE A O 1
ATOM 741 N N . SER A 1 95 ? -5.129 10.422 15.289 1 98.81 95 SER A N 1
ATOM 742 C CA . SER A 1 95 ? -6.297 11.203 15.68 1 98.81 95 SER A CA 1
ATOM 743 C C . SER A 1 95 ? -7.148 11.57 14.469 1 98.81 95 SER A C 1
ATOM 745 O O . SER A 1 95 ? -8.367 11.703 14.578 1 98.81 95 SER A O 1
ATOM 747 N N . THR A 1 96 ? -6.555 11.758 13.297 1 98.81 96 THR A N 1
ATOM 748 C CA . THR A 1 96 ? -7.32 12.102 12.102 1 98.81 96 THR A CA 1
ATOM 749 C C . THR A 1 96 ? -8.211 10.93 11.688 1 98.81 96 THR A C 1
ATOM 751 O O . THR A 1 96 ? -9.312 11.133 11.172 1 98.81 96 THR A O 1
ATOM 754 N N . LEU A 1 97 ? -7.766 9.68 11.922 1 98.75 97 LEU A N 1
ATOM 755 C CA . LEU A 1 97 ? -8.586 8.523 11.602 1 98.75 97 LEU A CA 1
ATOM 756 C C . LEU A 1 97 ? -9.711 8.352 12.609 1 98.75 97 LEU A C 1
ATOM 758 O O . LEU A 1 97 ? -10.82 7.953 12.25 1 98.75 97 LEU A O 1
ATOM 762 N N . ASP A 1 98 ? -9.414 8.641 13.883 1 98.56 98 ASP A N 1
ATOM 763 C CA . ASP A 1 98 ? -10.469 8.617 14.891 1 98.56 98 ASP A CA 1
ATOM 764 C C . ASP A 1 98 ? -11.578 9.617 14.547 1 98.56 98 ASP A C 1
ATOM 766 O O . ASP A 1 98 ? -12.766 9.273 14.586 1 98.56 98 ASP A O 1
ATOM 770 N N . GLN A 1 99 ? -11.164 10.828 14.227 1 98.56 99 GLN A N 1
ATOM 771 C CA . GLN A 1 99 ? -12.133 11.852 13.852 1 98.56 99 GLN A CA 1
ATOM 772 C C . GLN A 1 99 ? -12.891 11.453 12.586 1 98.56 99 GLN A C 1
ATOM 774 O O . GLN A 1 99 ? -14.109 11.648 12.5 1 98.56 99 GLN A O 1
ATOM 779 N N . PHE A 1 100 ? -12.172 10.922 11.602 1 98.62 100 PHE A N 1
ATOM 780 C CA . PHE A 1 100 ? -12.781 10.508 10.352 1 98.62 100 PHE A CA 1
ATOM 781 C C . PHE A 1 100 ? -13.867 9.461 10.594 1 98.62 100 PHE A C 1
ATOM 783 O O . PHE A 1 100 ? -14.945 9.523 10 1 98.62 100 PHE A O 1
ATOM 790 N N . LYS A 1 101 ? -13.539 8.469 11.438 1 98.06 101 LYS A N 1
ATOM 791 C CA . LYS A 1 101 ? -14.516 7.434 11.766 1 98.06 101 LYS A CA 1
ATOM 792 C C . LYS A 1 101 ? -15.789 8.039 12.344 1 98.06 101 LYS A C 1
ATOM 794 O O . LYS A 1 101 ? -16.891 7.633 11.977 1 98.06 101 LYS A O 1
ATOM 799 N N . THR A 1 102 ? -15.68 8.969 13.234 1 97.88 102 THR A N 1
ATOM 800 C CA . THR A 1 102 ? -16.812 9.664 13.828 1 97.88 102 THR A CA 1
ATOM 801 C C . THR A 1 102 ? -17.609 10.406 12.758 1 97.88 102 THR A C 1
ATOM 803 O O . THR A 1 102 ? -18.828 10.281 12.68 1 97.88 102 THR A O 1
ATOM 806 N N . ASP A 1 103 ? -16.875 11.195 11.953 1 98.06 103 ASP A N 1
ATOM 807 C CA . ASP A 1 103 ? -17.516 12.008 10.914 1 98.06 103 ASP A CA 1
ATOM 808 C C . ASP A 1 103 ? -18.188 11.125 9.867 1 98.06 103 ASP A C 1
ATOM 810 O O . ASP A 1 103 ? -19.219 11.492 9.312 1 98.06 103 ASP A O 1
ATOM 814 N N . TYR A 1 104 ? -17.547 10.023 9.57 1 97.31 104 TYR A N 1
ATOM 815 C CA . TYR A 1 104 ? -18.125 9.055 8.641 1 97.31 104 TYR A CA 1
ATOM 816 C C . TYR A 1 104 ? -19.484 8.578 9.133 1 97.31 104 TYR A C 1
ATOM 818 O O . TYR A 1 104 ? -20.438 8.492 8.352 1 97.31 104 TYR A O 1
ATOM 826 N N . HIS A 1 105 ? -19.578 8.266 10.375 1 96.19 105 HIS A N 1
ATOM 827 C CA . HIS A 1 105 ? -20.828 7.809 10.977 1 96.19 105 HIS A CA 1
ATOM 828 C C . HIS A 1 105 ? -21.875 8.914 10.977 1 96.19 105 HIS A C 1
ATOM 830 O O . HIS A 1 105 ? -23.078 8.633 10.93 1 96.19 105 HIS A O 1
ATOM 836 N N . GLN A 1 106 ? -21.438 10.148 10.992 1 96.5 106 GLN A N 1
ATOM 837 C CA . GLN A 1 106 ? -22.344 11.289 10.984 1 96.5 106 GLN A CA 1
ATOM 838 C C . GLN A 1 106 ? -22.734 11.672 9.562 1 96.5 106 GLN A C 1
ATOM 840 O O . GLN A 1 106 ? -23.469 12.648 9.359 1 96.5 106 GLN A O 1
ATOM 845 N N . GLN A 1 107 ? -22.266 11.023 8.555 1 95.44 107 GLN A N 1
ATOM 846 C CA . GLN A 1 107 ? -22.641 11.172 7.152 1 95.44 107 GLN A CA 1
ATOM 847 C C . GLN A 1 107 ? -22.281 12.562 6.637 1 95.44 107 GLN A C 1
ATOM 849 O O . GLN A 1 107 ? -23.078 13.203 5.945 1 95.44 107 GLN A O 1
ATOM 854 N N . LEU A 1 108 ? -21.062 12.945 7.012 1 96.38 108 LEU A N 1
ATOM 855 C CA . LEU A 1 108 ? -20.609 14.281 6.652 1 96.38 108 LEU A CA 1
ATOM 856 C C . LEU A 1 108 ? -20.125 14.328 5.207 1 96.38 108 LEU A C 1
ATOM 858 O O . LEU A 1 108 ? -19.828 15.398 4.68 1 96.38 108 LEU A O 1
ATOM 862 N N . PHE A 1 109 ? -20.156 13.227 4.5 1 97.38 109 PHE A N 1
ATOM 863 C CA . PHE A 1 109 ? -19.391 13.172 3.26 1 97.38 109 PHE A CA 1
ATOM 864 C C . PHE A 1 109 ? -20.312 12.883 2.074 1 97.38 109 PHE A C 1
ATOM 866 O O . PHE A 1 109 ? -19.875 12.328 1.064 1 97.38 109 PHE A O 1
ATOM 873 N N . ASP A 1 110 ? -21.547 13.281 2.064 1 94.94 110 ASP A N 1
ATOM 874 C CA . ASP A 1 110 ? -22.562 12.953 1.067 1 94.94 110 ASP A CA 1
ATOM 875 C C . ASP A 1 110 ? -22.359 13.758 -0.212 1 94.94 110 ASP A C 1
ATOM 877 O O . ASP A 1 110 ? -22.875 13.398 -1.272 1 94.94 110 ASP A O 1
ATOM 881 N N . ASN A 1 111 ? -21.688 14.852 -0.16 1 95.38 111 ASN A N 1
ATOM 882 C CA . ASN A 1 111 ? -21.406 15.688 -1.326 1 95.38 111 ASN A CA 1
ATOM 883 C C . ASN A 1 111 ? -20 15.43 -1.88 1 95.38 111 ASN A C 1
ATOM 885 O O . ASN A 1 111 ? -19.25 16.359 -2.121 1 95.38 111 ASN A O 1
ATOM 889 N N . TYR A 1 112 ? -19.703 14.219 -2.121 1 98.38 112 TYR A N 1
ATOM 890 C CA . TYR A 1 112 ? -18.375 13.836 -2.59 1 98.38 112 TYR A CA 1
ATOM 891 C C . TYR A 1 112 ? -18.234 14.062 -4.09 1 98.38 112 TYR A C 1
ATOM 893 O O . TYR A 1 112 ? -19.062 13.57 -4.875 1 98.38 112 TYR A O 1
ATOM 901 N N . LYS A 1 113 ? -17.25 14.781 -4.535 1 98.25 113 LYS A N 1
ATOM 902 C CA . LYS A 1 113 ? -16.969 15.016 -5.949 1 98.25 113 LYS A CA 1
ATOM 903 C C . LYS A 1 113 ? -16.031 13.938 -6.5 1 98.25 113 LYS A C 1
ATOM 905 O O . LYS A 1 113 ? -14.875 13.859 -6.105 1 98.25 113 LYS A O 1
ATOM 910 N N . GLY A 1 114 ? -16.484 13.172 -7.449 1 98.06 114 GLY A N 1
ATOM 911 C CA . GLY A 1 114 ? -15.773 12.031 -8 1 98.06 114 GLY A CA 1
ATOM 912 C C . GLY A 1 114 ? -14.523 12.422 -8.766 1 98.06 114 GLY A C 1
ATOM 913 O O . GLY A 1 114 ? -14.445 13.523 -9.312 1 98.06 114 GLY A O 1
ATOM 914 N N . TRP A 1 115 ? -13.508 11.539 -8.812 1 98.06 115 TRP A N 1
ATOM 915 C CA . TRP A 1 115 ? -12.289 11.703 -9.602 1 98.06 115 TRP A CA 1
ATOM 916 C C . TRP A 1 115 ? -11.625 10.359 -9.859 1 98.06 115 TRP A C 1
ATOM 918 O O . TRP A 1 115 ? -12 9.344 -9.258 1 98.06 115 TRP A O 1
ATOM 928 N N . THR A 1 116 ? -10.727 10.297 -10.789 1 98.5 116 THR A N 1
ATOM 929 C CA . THR A 1 116 ? -9.922 9.117 -11.086 1 98.5 116 THR A CA 1
ATOM 930 C C . THR A 1 116 ? -8.492 9.289 -10.586 1 98.5 116 THR A C 1
ATOM 932 O O . THR A 1 116 ? -7.859 10.312 -10.852 1 98.5 116 THR A O 1
ATOM 935 N N . THR A 1 117 ? -8.023 8.375 -9.812 1 97.81 117 THR A N 1
ATOM 936 C CA . THR A 1 117 ? -6.66 8.43 -9.289 1 97.81 117 THR A CA 1
ATOM 937 C C . THR A 1 117 ? -5.645 8.258 -10.414 1 97.81 117 THR A C 1
ATOM 939 O O . THR A 1 117 ? -5.996 7.84 -11.523 1 97.81 117 THR A O 1
ATOM 942 N N . ARG A 1 118 ? -4.41 8.516 -10.148 1 95.81 118 ARG A N 1
ATOM 943 C CA . ARG A 1 118 ? -3.338 8.367 -11.125 1 95.81 118 ARG A CA 1
ATOM 944 C C . ARG A 1 118 ? 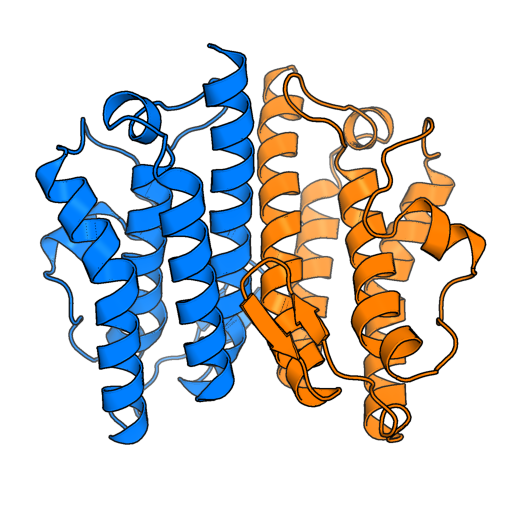-3.141 6.906 -11.508 1 95.81 118 ARG A C 1
ATOM 946 O O . ARG A 1 118 ? -2.486 6.605 -12.508 1 95.81 118 ARG A O 1
ATOM 953 N N . TYR A 1 119 ? -3.762 5.992 -10.797 1 97.25 119 TYR A N 1
ATOM 954 C CA . TYR A 1 119 ? -3.633 4.566 -11.07 1 97.25 119 TYR A CA 1
ATOM 955 C C . TYR A 1 119 ? -4.836 4.051 -11.852 1 97.25 119 TYR A C 1
ATOM 957 O O . TYR A 1 119 ? -4.945 2.848 -12.109 1 97.25 119 TYR A O 1
ATOM 965 N N . GLY A 1 120 ? -5.797 4.938 -12.148 1 97.94 120 GLY A N 1
ATOM 966 C CA . GLY A 1 120 ? -6.965 4.574 -12.93 1 97.94 120 GLY A CA 1
ATOM 967 C C . GLY A 1 120 ? -8.117 4.07 -12.086 1 97.94 120 GLY A C 1
ATOM 968 O O . GLY A 1 120 ? -9.062 3.477 -12.617 1 97.94 120 GLY A O 1
ATOM 969 N N . VAL A 1 121 ? -8.016 4.219 -10.805 1 98.5 121 VAL A N 1
ATOM 970 C CA . VAL A 1 121 ? -9.109 3.832 -9.914 1 98.5 121 VAL A CA 1
ATOM 971 C C . VAL A 1 121 ? -10.109 4.98 -9.789 1 98.5 121 VAL A C 1
ATOM 973 O O . VAL A 1 121 ? -9.727 6.105 -9.453 1 98.5 121 VAL A O 1
ATOM 976 N N . ASP A 1 122 ? -11.359 4.715 -10.016 1 98.38 122 ASP A N 1
ATOM 977 C CA . ASP A 1 122 ? -12.414 5.711 -9.891 1 98.38 122 ASP A CA 1
ATOM 978 C C . ASP A 1 122 ? -12.945 5.77 -8.453 1 98.38 122 ASP A C 1
ATOM 980 O O . ASP A 1 122 ? -13.359 4.75 -7.898 1 98.38 122 ASP A O 1
ATOM 984 N N . LEU A 1 123 ? -12.891 6.938 -7.906 1 98.44 123 LEU A N 1
ATOM 985 C CA . LEU A 1 123 ? -13.492 7.203 -6.605 1 98.44 123 LEU A CA 1
ATOM 986 C C . LEU A 1 123 ? -14.711 8.109 -6.75 1 98.44 123 LEU A C 1
ATOM 988 O O . LEU A 1 123 ? -14.562 9.32 -6.977 1 98.44 123 LEU A O 1
ATOM 992 N N . ASN A 1 124 ? -15.891 7.59 -6.566 1 97.88 124 ASN A N 1
ATOM 993 C CA . ASN A 1 124 ? -17.109 8.328 -6.883 1 97.88 124 ASN A CA 1
ATOM 994 C C . ASN A 1 124 ? -17.891 8.688 -5.621 1 97.88 124 ASN A C 1
ATOM 996 O O . ASN A 1 124 ? -18.984 9.242 -5.703 1 97.88 124 ASN A O 1
ATOM 1000 N N . GLY A 1 125 ? -17.438 8.375 -4.512 1 98 125 GLY A N 1
ATOM 1001 C CA . GLY A 1 125 ? -18.031 8.633 -3.209 1 98 125 GLY A CA 1
ATOM 1002 C C . GLY A 1 125 ? -17.109 8.289 -2.055 1 98 125 GLY A C 1
ATOM 1003 O O . GLY A 1 125 ? -16.016 7.754 -2.262 1 98 125 GLY A O 1
ATOM 1004 N N . ILE A 1 126 ? -17.625 8.586 -0.893 1 98.38 126 ILE A N 1
ATOM 1005 C CA . ILE A 1 126 ? -16.797 8.398 0.288 1 98.38 126 ILE A CA 1
ATOM 1006 C C . ILE A 1 126 ? -16.484 6.914 0.478 1 98.38 126 ILE A C 1
ATOM 1008 O O . ILE A 1 126 ? -15.398 6.547 0.927 1 98.38 126 ILE A O 1
ATOM 1012 N N . GLU A 1 127 ? -17.438 6.047 0.106 1 98.06 127 GLU A N 1
ATOM 1013 C CA . GLU A 1 127 ? -17.188 4.613 0.241 1 98.06 127 GLU A CA 1
ATOM 1014 C C . GLU A 1 127 ? -16.031 4.164 -0.649 1 98.06 127 GLU A C 1
ATOM 1016 O O . GLU A 1 127 ? -15.203 3.354 -0.234 1 98.06 127 GLU A O 1
ATOM 1021 N N . ASP A 1 128 ? -16.016 4.695 -1.865 1 98.38 128 ASP A N 1
ATOM 1022 C CA . ASP A 1 128 ? -14.914 4.379 -2.766 1 98.38 128 ASP A CA 1
ATOM 1023 C C . ASP A 1 128 ? -13.586 4.863 -2.195 1 98.38 128 ASP A C 1
ATOM 1025 O O . ASP A 1 128 ? -12.578 4.164 -2.283 1 98.38 128 ASP A O 1
ATOM 1029 N N . ALA A 1 129 ? -13.609 6.02 -1.654 1 98.38 129 ALA A N 1
ATOM 1030 C CA . ALA A 1 129 ? -12.414 6.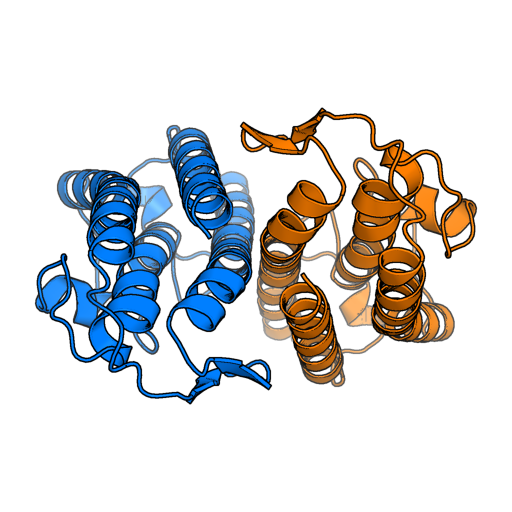605 -1.061 1 98.38 129 ALA A CA 1
ATOM 1031 C C . ALA A 1 129 ? -11.883 5.734 0.074 1 98.38 129 ALA A C 1
ATOM 1033 O O . ALA A 1 129 ? -10.68 5.469 0.15 1 98.38 129 ALA A O 1
ATOM 1034 N N . VAL A 1 130 ? -12.797 5.273 0.929 1 98.5 130 VAL A N 1
ATOM 1035 C CA . VAL A 1 130 ? -12.406 4.449 2.066 1 98.5 130 VAL A CA 1
ATOM 1036 C C . VAL A 1 130 ? -11.812 3.135 1.569 1 98.5 130 VAL A C 1
ATOM 1038 O O . VAL A 1 130 ? -10.805 2.66 2.1 1 98.5 130 VAL A O 1
ATOM 1041 N N . LYS A 1 131 ? -12.383 2.57 0.536 1 98.38 131 LYS A N 1
ATOM 1042 C CA . LYS A 1 131 ? -11.891 1.319 -0.03 1 98.38 131 LYS A CA 1
ATOM 1043 C C . LYS A 1 131 ? -10.508 1.507 -0.655 1 98.38 131 LYS A C 1
ATOM 1045 O O . LYS A 1 131 ? -9.727 0.558 -0.743 1 98.38 131 LYS A O 1
ATOM 1050 N N . PHE A 1 132 ? -10.188 2.717 -1.017 1 98.62 132 PHE A N 1
ATOM 1051 C CA . PHE A 1 132 ? -8.938 3.025 -1.703 1 98.62 132 PHE A CA 1
ATOM 1052 C C . PHE A 1 132 ? -7.844 3.379 -0.703 1 98.62 132 PHE A C 1
ATOM 1054 O O . PHE A 1 132 ? -6.66 3.164 -0.97 1 98.62 132 PHE A O 1
ATOM 1061 N N . LEU A 1 133 ? -8.148 3.828 0.419 1 98.56 133 LEU A N 1
ATOM 1062 C CA . LEU A 1 133 ? -7.219 4.387 1.394 1 98.56 133 LEU A CA 1
ATOM 1063 C C . LEU A 1 133 ? -6.133 3.379 1.747 1 98.56 133 LEU A C 1
ATOM 1065 O O . LEU A 1 133 ? -4.953 3.73 1.812 1 98.56 133 LEU A O 1
ATOM 1069 N N . PRO A 1 134 ? -6.512 2.082 1.94 1 98.75 134 PRO A N 1
ATOM 1070 C CA . PRO A 1 134 ? -5.469 1.127 2.316 1 98.75 134 PRO A CA 1
ATOM 1071 C C . PRO A 1 134 ? -4.379 0.996 1.255 1 98.75 134 PRO A C 1
ATOM 1073 O O . PRO A 1 134 ? -3.203 0.828 1.589 1 98.75 134 PRO A O 1
ATOM 1076 N N . LEU A 1 135 ? -4.754 1.051 -0.002 1 98.81 135 LEU A N 1
ATOM 1077 C CA . LEU A 1 135 ? -3.768 0.95 -1.072 1 98.81 135 LEU A CA 1
ATOM 1078 C C . LEU A 1 135 ? -2.803 2.129 -1.033 1 98.81 135 LEU A C 1
ATOM 1080 O O . LEU A 1 135 ? -1.585 1.942 -1.11 1 98.81 135 LEU A O 1
ATOM 1084 N N . HIS A 1 136 ? -3.324 3.344 -0.943 1 98.81 136 HIS A N 1
ATOM 1085 C CA . HIS A 1 136 ? -2.49 4.535 -0.833 1 98.81 136 HIS A CA 1
ATOM 1086 C C . HIS A 1 136 ? -1.583 4.461 0.391 1 98.81 136 HIS A C 1
ATOM 1088 O O . HIS A 1 136 ? -0.399 4.797 0.312 1 98.81 136 HIS A O 1
ATOM 1094 N N . GLU A 1 137 ? -2.184 4.035 1.532 1 98.81 137 GLU A N 1
ATOM 1095 C CA . GLU A 1 137 ? -1.428 3.842 2.766 1 98.81 137 GLU A CA 1
ATOM 1096 C C . GLU A 1 137 ? -0.25 2.895 2.549 1 98.81 137 GLU A C 1
ATOM 1098 O O . GLU A 1 137 ? 0.892 3.234 2.863 1 98.81 137 GLU A O 1
ATOM 1103 N N . GLY A 1 138 ? -0.553 1.713 1.987 1 98.81 138 GLY A N 1
ATOM 1104 C CA . GLY A 1 138 ? 0.486 0.73 1.721 1 98.81 138 GLY A CA 1
ATOM 1105 C C . GLY A 1 138 ? 1.592 1.259 0.827 1 98.81 138 GLY A C 1
ATOM 1106 O O . GLY A 1 138 ? 2.771 1.002 1.073 1 98.81 138 GLY A O 1
ATOM 1107 N N . LEU A 1 139 ? 1.215 1.978 -0.199 1 98.81 139 LEU A N 1
ATOM 1108 C CA . LEU A 1 139 ? 2.186 2.52 -1.144 1 98.81 139 LEU A CA 1
ATOM 1109 C C . LEU A 1 139 ? 3.221 3.379 -0.427 1 98.81 139 LEU A C 1
ATOM 1111 O O . LEU A 1 139 ? 4.426 3.158 -0.574 1 98.81 139 LEU A O 1
ATOM 1115 N N . HIS A 1 140 ? 2.77 4.316 0.34 1 98.81 140 HIS A N 1
ATOM 1116 C CA . HIS A 1 140 ? 3.684 5.242 1.001 1 98.81 140 HIS A CA 1
ATOM 1117 C C . HIS A 1 140 ? 4.414 4.562 2.156 1 98.81 140 HIS A C 1
ATOM 1119 O O . HIS A 1 140 ? 5.57 4.879 2.436 1 98.81 140 HIS A O 1
ATOM 1125 N N . LEU A 1 141 ? 3.781 3.58 2.824 1 98.81 141 LEU A N 1
ATOM 1126 C CA . LEU A 1 141 ? 4.473 2.816 3.857 1 98.81 141 LEU A CA 1
ATOM 1127 C C . LEU A 1 141 ? 5.574 1.954 3.252 1 98.81 141 LEU A C 1
ATOM 1129 O O . LEU A 1 141 ? 6.625 1.757 3.867 1 98.81 141 LEU A O 1
ATOM 1133 N N . GLY A 1 142 ? 5.328 1.394 2.061 1 98.56 142 GLY A N 1
ATOM 1134 C CA . GLY A 1 142 ? 6.387 0.698 1.351 1 98.56 142 GLY A CA 1
ATOM 1135 C C . GLY A 1 142 ? 7.59 1.577 1.064 1 98.56 142 GLY A C 1
ATOM 1136 O O . GLY A 1 142 ? 8.734 1.148 1.23 1 98.56 142 GLY A O 1
ATOM 1137 N N . TYR A 1 143 ? 7.324 2.807 0.634 1 98.44 143 TYR A N 1
ATOM 1138 C CA . TYR A 1 143 ? 8.398 3.768 0.411 1 98.44 143 TYR A CA 1
ATOM 1139 C C . TYR A 1 143 ? 9.172 4.027 1.698 1 98.44 143 TYR A C 1
ATOM 1141 O O . TYR A 1 143 ? 10.398 4.109 1.684 1 98.44 143 TYR A O 1
ATOM 1149 N N . ILE A 1 144 ? 8.422 4.16 2.744 1 98.75 144 ILE A N 1
ATOM 1150 C CA . ILE A 1 144 ? 9.031 4.414 4.047 1 98.75 144 ILE A CA 1
ATOM 1151 C C . ILE A 1 144 ? 9.938 3.25 4.43 1 98.75 144 ILE A C 1
ATOM 1153 O O . ILE A 1 144 ? 11.07 3.461 4.883 1 98.75 144 ILE A O 1
ATOM 1157 N N . MET A 1 145 ? 9.484 2.059 4.254 1 98.19 145 MET A N 1
ATOM 1158 C CA . MET A 1 145 ? 10.289 0.884 4.578 1 98.19 145 MET A CA 1
ATOM 1159 C C . MET A 1 145 ? 11.555 0.843 3.73 1 98.19 145 MET A C 1
ATOM 1161 O O . MET A 1 145 ? 12.633 0.509 4.23 1 98.19 145 MET A O 1
ATOM 1165 N N . ALA A 1 146 ? 11.414 1.142 2.475 1 98.19 146 ALA A N 1
ATOM 1166 C CA . ALA A 1 146 ? 12.57 1.186 1.588 1 98.19 146 ALA A CA 1
ATOM 1167 C C . ALA A 1 146 ? 13.578 2.232 2.055 1 98.19 146 ALA A C 1
ATOM 1169 O O . ALA A 1 146 ? 14.781 1.957 2.127 1 98.19 146 ALA A O 1
ATOM 1170 N N . GLN A 1 147 ? 13.109 3.402 2.381 1 98.31 147 GLN A N 1
ATOM 1171 C CA . GLN A 1 147 ? 13.992 4.469 2.854 1 98.31 147 GLN A CA 1
ATOM 1172 C C . GLN A 1 147 ? 14.672 4.078 4.16 1 98.31 147 GLN A C 1
ATOM 1174 O O . GLN A 1 147 ? 15.867 4.34 4.344 1 98.31 147 GLN A O 1
ATOM 1179 N N . LYS A 1 148 ? 13.883 3.504 5.016 1 98.12 148 LYS A N 1
ATOM 1180 C CA . LYS A 1 148 ? 14.422 3.064 6.301 1 98.12 148 LYS A CA 1
ATOM 1181 C C . LYS A 1 148 ? 15.594 2.105 6.102 1 98.12 148 LYS A C 1
ATOM 1183 O O . LYS A 1 148 ? 16.609 2.209 6.793 1 98.12 148 LYS A O 1
ATOM 1188 N N . ARG A 1 149 ? 15.484 1.198 5.145 1 96.62 149 ARG A N 1
ATOM 1189 C CA . ARG A 1 149 ? 16.562 0.258 4.844 1 96.62 149 ARG A CA 1
ATOM 1190 C C . ARG A 1 149 ? 17.844 0.994 4.461 1 96.62 149 ARG A C 1
ATOM 1192 O O . ARG A 1 149 ? 18.922 0.633 4.91 1 96.62 149 ARG A O 1
ATOM 1199 N N . LEU A 1 150 ? 17.672 1.988 3.662 1 96.88 150 LEU A N 1
ATOM 1200 C CA . LEU A 1 150 ? 18.828 2.709 3.135 1 96.88 150 LEU A CA 1
ATOM 1201 C C . LEU A 1 150 ? 19.469 3.582 4.211 1 96.88 150 LEU A C 1
ATOM 1203 O O . LEU A 1 150 ? 20.688 3.715 4.266 1 96.88 150 LEU A O 1
ATOM 1207 N N . ILE A 1 151 ? 18.625 4.137 5.039 1 96.75 151 ILE A N 1
ATOM 1208 C CA . ILE A 1 151 ? 19.094 5 6.121 1 96.75 151 ILE A CA 1
ATOM 1209 C C . ILE A 1 151 ? 19.875 4.172 7.137 1 96.75 151 ILE A C 1
ATOM 1211 O O . ILE A 1 151 ? 20.906 4.621 7.648 1 96.75 151 ILE A O 1
ATOM 1215 N N . LEU A 1 152 ? 19.406 2.926 7.395 1 94.19 152 LEU A N 1
ATOM 1216 C CA . LEU A 1 152 ? 20.031 2.08 8.406 1 94.19 152 LEU A CA 1
ATOM 1217 C C . LEU A 1 152 ? 21.281 1.407 7.852 1 94.19 152 LEU A C 1
ATOM 1219 O O . LEU A 1 152 ? 22.141 0.961 8.609 1 94.19 152 LEU A O 1
ATOM 1223 N N . LYS A 1 153 ? 21.359 1.225 6.562 1 85 153 LYS A N 1
ATOM 1224 C CA . LYS A 1 153 ? 22.578 0.706 5.941 1 85 153 LYS A CA 1
ATOM 1225 C C . LYS A 1 153 ? 23.703 1.732 6 1 85 153 LYS A C 1
ATOM 1227 O O . LYS A 1 153 ? 24.875 1.367 6.066 1 85 153 LYS A O 1
ATOM 1232 N N . ASN A 1 154 ? 23.344 2.914 5.879 1 71.31 154 ASN A N 1
ATOM 1233 C CA . ASN A 1 154 ? 24.328 4 5.914 1 71.31 154 ASN A CA 1
ATOM 1234 C C . ASN A 1 154 ? 24.875 4.215 7.32 1 71.31 154 ASN A C 1
ATOM 1236 O O . ASN A 1 154 ? 25.75 5.062 7.527 1 71.31 154 ASN A O 1
ATOM 1240 N N . ILE A 1 155 ? 24.422 3.449 8.234 1 59.69 155 ILE A N 1
ATOM 1241 C CA . ILE A 1 155 ? 24.938 3.508 9.594 1 59.69 155 ILE A CA 1
ATOM 1242 C C . ILE A 1 155 ? 25.875 2.328 9.852 1 59.69 155 ILE A C 1
ATOM 1244 O O . ILE A 1 155 ? 25.531 1.18 9.562 1 59.69 155 ILE A O 1
ATOM 1248 N N . MET B 1 1 ? -17.203 -5.82 -1.81 1 89.38 1 MET B N 1
ATOM 1249 C CA . MET B 1 1 ? -15.961 -6.57 -1.933 1 89.38 1 MET B CA 1
ATOM 1250 C C . MET B 1 1 ? -15.492 -6.621 -3.385 1 89.38 1 MET B C 1
ATOM 1252 O O . MET B 1 1 ? -14.312 -6.406 -3.67 1 89.38 1 MET B O 1
ATOM 1256 N N . ASN B 1 2 ? -16.406 -6.594 -4.336 1 93.62 2 ASN B N 1
ATOM 1257 C CA . ASN B 1 2 ? -16.047 -6.641 -5.746 1 93.62 2 ASN B CA 1
ATOM 1258 C C . ASN B 1 2 ? -15.25 -5.406 -6.16 1 93.62 2 ASN B C 1
ATOM 1260 O O . ASN B 1 2 ? -14.273 -5.508 -6.91 1 93.62 2 ASN B O 1
ATOM 1264 N N . GLN B 1 3 ? -15.672 -4.32 -5.633 1 96.5 3 GLN B N 1
ATOM 1265 C CA . GLN B 1 3 ? -14.984 -3.082 -5.996 1 96.5 3 GLN B CA 1
ATOM 1266 C C . GLN B 1 3 ? -13.539 -3.094 -5.516 1 96.5 3 GLN B C 1
ATOM 1268 O O . GLN B 1 3 ? -12.648 -2.582 -6.199 1 96.5 3 GLN B O 1
ATOM 1273 N N . ILE B 1 4 ? -13.297 -3.617 -4.348 1 98.31 4 ILE B N 1
ATOM 1274 C CA . ILE B 1 4 ? -11.945 -3.684 -3.807 1 98.31 4 ILE B CA 1
ATOM 1275 C C . ILE B 1 4 ? -11.07 -4.555 -4.707 1 98.31 4 ILE B C 1
ATOM 1277 O O . ILE B 1 4 ? -9.945 -4.18 -5.031 1 98.31 4 ILE B O 1
ATOM 1281 N N . ILE B 1 5 ? -11.594 -5.711 -5.109 1 98.56 5 ILE B N 1
ATOM 1282 C CA . ILE B 1 5 ? -10.867 -6.621 -5.992 1 98.56 5 ILE B CA 1
ATOM 1283 C C . ILE B 1 5 ? -10.562 -5.922 -7.316 1 98.56 5 ILE B C 1
ATOM 1285 O O . ILE B 1 5 ? -9.445 -6.004 -7.828 1 98.56 5 ILE B O 1
ATOM 1289 N N . ASP B 1 6 ? -11.539 -5.207 -7.828 1 98.38 6 ASP B N 1
ATOM 1290 C CA . ASP B 1 6 ? -11.367 -4.473 -9.078 1 98.38 6 ASP B CA 1
ATOM 1291 C C . ASP B 1 6 ? -10.305 -3.387 -8.938 1 98.38 6 ASP B C 1
ATOM 1293 O O . ASP B 1 6 ? -9.539 -3.137 -9.867 1 98.38 6 ASP B O 1
ATOM 1297 N N . ASN B 1 7 ? -10.297 -2.695 -7.824 1 98.62 7 ASN B N 1
ATOM 1298 C CA . ASN B 1 7 ? -9.289 -1.676 -7.57 1 98.62 7 ASN B CA 1
ATOM 1299 C C . ASN B 1 7 ? -7.879 -2.268 -7.578 1 98.62 7 ASN B C 1
ATOM 1301 O O . ASN B 1 7 ? -6.961 -1.693 -8.164 1 98.62 7 ASN B O 1
ATOM 1305 N N . VAL B 1 8 ? -7.719 -3.393 -6.887 1 98.81 8 VAL B N 1
ATOM 1306 C CA . VAL B 1 8 ? -6.418 -4.051 -6.852 1 98.81 8 VAL B CA 1
ATOM 1307 C C . VAL B 1 8 ? -5.992 -4.426 -8.273 1 98.81 8 VAL B C 1
ATOM 1309 O O . VAL B 1 8 ? -4.84 -4.207 -8.656 1 98.81 8 VAL B O 1
ATOM 1312 N N . LYS B 1 9 ? -6.941 -4.965 -9.023 1 98.81 9 LYS B N 1
ATOM 1313 C CA . LYS B 1 9 ? -6.645 -5.336 -10.398 1 98.81 9 LYS B CA 1
ATOM 1314 C C . LYS B 1 9 ? -6.219 -4.117 -11.219 1 98.81 9 LYS B C 1
ATOM 1316 O O . LYS B 1 9 ? -5.254 -4.184 -11.977 1 98.81 9 LYS B O 1
ATOM 1321 N N . GLN B 1 10 ? -6.953 -3.049 -11.117 1 98.81 10 GLN B N 1
ATOM 1322 C CA . GLN B 1 10 ? -6.641 -1.822 -11.844 1 98.81 10 GLN B CA 1
ATOM 1323 C C . GLN B 1 10 ? -5.254 -1.307 -11.477 1 98.81 10 GLN B C 1
ATOM 1325 O O . GLN B 1 10 ? -4.5 -0.864 -12.352 1 98.81 10 GLN B O 1
ATOM 1330 N N . VAL B 1 11 ? -4.914 -1.311 -10.227 1 98.81 11 VAL B N 1
ATOM 1331 C CA . VAL B 1 11 ? -3.613 -0.825 -9.781 1 98.81 11 VAL B CA 1
ATOM 1332 C C . VAL B 1 11 ? -2.51 -1.742 -10.305 1 98.81 11 VAL B C 1
ATOM 1334 O O . VAL B 1 11 ? -1.471 -1.271 -10.773 1 98.81 11 VAL B O 1
ATOM 1337 N N . ARG B 1 12 ? -2.725 -3.076 -10.219 1 98.88 12 ARG B N 1
ATOM 1338 C CA . ARG B 1 12 ? -1.758 -4 -10.805 1 98.88 12 ARG B CA 1
ATOM 1339 C C . ARG B 1 12 ? -1.538 -3.701 -12.281 1 98.88 12 ARG B C 1
ATOM 1341 O O . ARG B 1 12 ? -0.401 -3.697 -12.758 1 98.88 12 ARG B O 1
ATOM 1348 N N . THR B 1 13 ? -2.617 -3.469 -12.984 1 98.81 13 THR B N 1
ATOM 1349 C CA . THR B 1 13 ? -2.527 -3.158 -14.406 1 98.81 13 THR B CA 1
ATOM 1350 C C . THR B 1 13 ? -1.691 -1.901 -14.633 1 98.81 13 THR B C 1
ATOM 1352 O O . THR B 1 13 ? -0.815 -1.881 -15.5 1 98.81 13 THR B O 1
ATOM 1355 N N . SER B 1 14 ? -1.963 -0.899 -13.914 1 98.56 14 SER B N 1
ATOM 1356 C CA . SER B 1 14 ? -1.229 0.359 -14.016 1 98.56 14 SER B CA 1
ATOM 1357 C C . SER B 1 14 ? 0.259 0.154 -13.758 1 98.56 14 SER B C 1
ATOM 1359 O O . SER B 1 14 ? 1.101 0.737 -14.445 1 98.56 14 SER B O 1
ATOM 1361 N N . PHE B 1 15 ? 0.608 -0.65 -12.766 1 98.69 15 PHE B N 1
ATOM 1362 C CA . PHE B 1 15 ? 2.008 -0.866 -12.422 1 98.69 15 PHE B CA 1
ATOM 1363 C C . PHE B 1 15 ? 2.709 -1.688 -13.5 1 98.69 15 PHE B C 1
ATOM 1365 O O . PHE B 1 15 ? 3.867 -1.428 -13.828 1 98.69 15 PHE B O 1
ATOM 1372 N N . ILE B 1 16 ? 1.981 -2.729 -14.016 1 98.69 16 ILE B N 1
ATOM 1373 C CA . ILE B 1 16 ? 2.549 -3.482 -15.133 1 98.69 16 ILE B CA 1
ATOM 1374 C C . ILE B 1 16 ? 2.93 -2.527 -16.266 1 98.69 16 ILE B C 1
ATOM 1376 O O . ILE B 1 16 ? 4.035 -2.604 -16.797 1 98.69 16 ILE B O 1
ATOM 1380 N N . GLU B 1 17 ? 2.082 -1.588 -16.547 1 98.25 17 GLU B N 1
ATOM 1381 C CA . GLU B 1 17 ? 2.336 -0.608 -17.609 1 98.25 17 GLU B CA 1
ATOM 1382 C C . GLU B 1 17 ? 3.508 0.299 -17.234 1 98.25 17 GLU B C 1
ATOM 1384 O O . GLU B 1 17 ? 4.363 0.583 -18.078 1 98.25 17 GLU B O 1
ATOM 1389 N N . SER B 1 18 ? 3.59 0.735 -16.047 1 97.38 18 SER B N 1
ATOM 1390 C CA . SER B 1 18 ? 4.613 1.673 -15.594 1 97.38 18 SER B CA 1
ATOM 1391 C C . SER B 1 18 ? 6 1.033 -15.625 1 97.38 18 SER B C 1
ATOM 1393 O O . SER B 1 18 ? 7.012 1.734 -15.641 1 97.38 18 SER B O 1
ATOM 1395 N N . LEU B 1 19 ? 6.043 -0.271 -15.609 1 98.19 19 LEU B N 1
ATOM 1396 C CA . LEU B 1 19 ? 7.309 -0.997 -15.57 1 98.19 19 LEU B CA 1
ATOM 1397 C C . LEU B 1 19 ? 7.695 -1.486 -16.953 1 98.19 19 LEU B C 1
ATOM 1399 O O . LEU B 1 19 ? 8.711 -2.164 -17.125 1 98.19 19 LEU B O 1
ATOM 1403 N N . SER B 1 20 ? 6.898 -1.132 -18 1 96.81 20 SER B N 1
ATOM 1404 C CA . SER B 1 20 ? 7.027 -1.711 -19.328 1 96.81 20 SER B CA 1
ATOM 1405 C C . SER B 1 20 ? 8.359 -1.328 -19.969 1 96.81 20 SER B C 1
ATOM 1407 O O . SER B 1 20 ? 8.844 -2.023 -20.859 1 96.81 20 SER B O 1
ATOM 1409 N N . GLU B 1 21 ? 9.023 -0.244 -19.5 1 96.25 21 GLU B N 1
ATOM 1410 C CA . GLU B 1 21 ? 10.266 0.212 -20.125 1 96.25 21 GLU B CA 1
ATOM 1411 C C . GLU B 1 21 ? 11.484 -0.464 -19.5 1 96.25 21 GLU B C 1
ATOM 1413 O O . GLU B 1 21 ? 12.594 -0.351 -20 1 96.25 21 GLU B O 1
ATOM 1418 N N . LEU B 1 22 ? 11.297 -1.156 -18.391 1 98.06 22 LEU B N 1
ATOM 1419 C CA . LEU B 1 22 ? 12.406 -1.83 -17.734 1 98.06 22 LEU B CA 1
ATOM 1420 C C . LEU B 1 22 ? 12.742 -3.143 -18.438 1 98.06 22 LEU B C 1
ATOM 1422 O O . LEU B 1 22 ? 11.844 -3.871 -18.859 1 98.06 22 LEU B O 1
ATOM 1426 N N . THR B 1 23 ? 14.039 -3.379 -18.609 1 98.06 23 THR B N 1
ATOM 1427 C CA . THR B 1 23 ? 14.5 -4.641 -19.172 1 98.06 23 THR B CA 1
ATOM 1428 C C . THR B 1 23 ? 14.375 -5.77 -18.156 1 98.06 23 THR B C 1
ATOM 1430 O O . THR B 1 23 ? 14.203 -5.52 -16.953 1 98.06 23 THR B O 1
ATOM 1433 N N . ALA B 1 24 ? 14.453 -7 -18.703 1 98.5 24 ALA B N 1
ATOM 1434 C CA . ALA B 1 24 ? 14.469 -8.156 -17.797 1 98.5 24 ALA B CA 1
ATOM 1435 C C . ALA B 1 24 ? 15.609 -8.055 -16.797 1 98.5 24 ALA B C 1
ATOM 1437 O O . ALA B 1 24 ? 15.445 -8.414 -15.625 1 98.5 24 ALA B O 1
ATOM 1438 N N . ALA B 1 25 ? 16.766 -7.562 -17.234 1 98.19 25 ALA B N 1
ATOM 1439 C CA . ALA B 1 25 ? 17.922 -7.402 -16.359 1 98.19 25 ALA B CA 1
ATOM 1440 C C . ALA B 1 25 ? 17.625 -6.414 -15.234 1 98.19 25 ALA B C 1
ATOM 1442 O O . ALA B 1 25 ? 17.953 -6.66 -14.078 1 98.19 25 ALA B O 1
ATOM 1443 N N . GLN B 1 26 ? 16.938 -5.367 -15.508 1 98.44 26 GLN B N 1
ATOM 1444 C CA . GLN B 1 26 ? 16.594 -4.352 -14.516 1 98.44 26 GLN B CA 1
ATOM 1445 C C . GLN B 1 26 ? 15.555 -4.875 -13.531 1 98.44 26 GLN B C 1
ATOM 1447 O O . GLN B 1 26 ? 15.625 -4.594 -12.336 1 98.44 26 GLN B O 1
ATOM 1452 N N . LEU B 1 27 ? 14.609 -5.645 -14.031 1 98.81 27 LEU B N 1
ATOM 1453 C CA . LEU B 1 27 ? 13.594 -6.23 -13.172 1 98.81 27 LEU B CA 1
ATOM 1454 C C . LEU B 1 27 ? 14.203 -7.234 -12.203 1 98.81 27 LEU B C 1
ATOM 1456 O O . LEU B 1 27 ? 13.68 -7.449 -11.109 1 98.81 27 LEU B O 1
ATOM 1460 N N . ASN B 1 28 ? 15.336 -7.789 -12.586 1 98.75 28 ASN B N 1
ATOM 1461 C CA . ASN B 1 28 ? 16.016 -8.797 -11.773 1 98.75 28 ASN B CA 1
ATOM 1462 C C . ASN B 1 28 ? 17.047 -8.156 -10.844 1 98.75 28 ASN B C 1
ATOM 1464 O O . ASN B 1 28 ? 17.578 -8.82 -9.945 1 98.75 28 ASN B O 1
ATOM 1468 N N . GLU B 1 29 ? 17.375 -6.895 -11.062 1 98.12 29 GLU B N 1
ATOM 1469 C CA . GLU B 1 29 ? 18.438 -6.238 -10.305 1 98.12 29 GLU B CA 1
ATOM 1470 C C . GLU B 1 29 ? 18.016 -5.992 -8.859 1 98.12 29 GLU B C 1
ATOM 1472 O O . GLU B 1 29 ? 16.906 -5.535 -8.609 1 98.12 29 GLU B O 1
ATOM 1477 N N . ILE B 1 30 ? 18.859 -6.359 -7.961 1 97.94 30 ILE B N 1
ATOM 1478 C CA . ILE B 1 30 ? 18.641 -6.027 -6.555 1 97.94 30 ILE B CA 1
ATOM 1479 C C . ILE B 1 30 ? 19.453 -4.785 -6.195 1 97.94 30 ILE B C 1
ATOM 1481 O O . ILE B 1 30 ? 20.688 -4.84 -6.109 1 97.94 30 ILE B O 1
ATOM 1485 N N . PRO B 1 31 ? 18.766 -3.672 -6.035 1 96.25 31 PRO B N 1
ATOM 1486 C CA . PRO B 1 31 ? 19.516 -2.461 -5.707 1 96.25 31 PRO B CA 1
ATOM 1487 C C . PRO B 1 31 ? 20.25 -2.568 -4.371 1 96.25 31 PRO B C 1
ATOM 1489 O O . PRO B 1 31 ? 19.844 -3.344 -3.5 1 96.25 31 PRO B O 1
ATOM 1492 N N . ASP B 1 32 ? 21.328 -1.784 -4.223 1 93.31 32 ASP B N 1
ATOM 1493 C CA . ASP B 1 32 ? 22.062 -1.724 -2.955 1 93.31 32 ASP B CA 1
ATOM 1494 C C . ASP B 1 32 ? 21.109 -1.391 -1.802 1 93.31 32 ASP B C 1
ATOM 1496 O O . ASP B 1 32 ? 20.266 -0.503 -1.923 1 93.31 32 ASP B O 1
ATOM 1500 N N . GLY B 1 33 ? 21.188 -2.205 -0.721 1 93.25 33 GLY B N 1
ATOM 1501 C CA . GLY B 1 33 ? 20.375 -1.969 0.465 1 93.25 33 GLY B CA 1
ATOM 1502 C C . GLY B 1 33 ? 19.125 -2.818 0.51 1 93.25 33 GLY B C 1
ATOM 1503 O O . GLY B 1 33 ? 18.438 -2.869 1.534 1 93.25 33 GLY B O 1
ATOM 1504 N N . PHE B 1 34 ? 18.844 -3.467 -0.586 1 96.69 34 PHE B N 1
ATOM 1505 C CA . PHE B 1 34 ? 17.656 -4.297 -0.662 1 96.69 34 PHE B CA 1
ATOM 1506 C C . PHE B 1 34 ? 18.016 -5.773 -0.707 1 96.69 34 PHE B C 1
ATOM 1508 O O . PHE B 1 34 ? 19.141 -6.129 -1.053 1 96.69 34 PHE B O 1
ATOM 1515 N N . ASN B 1 35 ? 17.031 -6.613 -0.329 1 96 35 ASN B N 1
ATOM 1516 C CA . ASN B 1 35 ? 17.25 -8.055 -0.33 1 96 35 ASN B CA 1
ATOM 1517 C C . ASN B 1 35 ? 16.453 -8.742 -1.438 1 96 35 ASN B C 1
ATOM 1519 O O . ASN B 1 35 ? 16.562 -9.961 -1.615 1 96 35 ASN B O 1
ATOM 1523 N N . ASN B 1 36 ? 15.609 -7.957 -2.072 1 98 36 ASN B N 1
ATOM 1524 C CA . ASN B 1 36 ? 14.812 -8.484 -3.172 1 98 36 ASN B CA 1
ATOM 1525 C C . ASN B 1 36 ? 14.742 -7.504 -4.34 1 98 36 ASN B C 1
ATOM 1527 O O . ASN B 1 36 ? 15.438 -6.48 -4.336 1 98 36 ASN B O 1
ATOM 1531 N N . ASN B 1 37 ? 14.102 -7.918 -5.441 1 98.69 37 ASN B N 1
ATOM 1532 C CA . ASN B 1 37 ? 14.023 -7.121 -6.664 1 98.69 37 ASN B CA 1
ATOM 1533 C C . ASN B 1 37 ? 12.578 -6.941 -7.121 1 98.69 37 ASN B C 1
ATOM 1535 O O . ASN B 1 37 ? 11.648 -7.426 -6.473 1 98.69 37 ASN B O 1
ATOM 1539 N N . ILE B 1 38 ? 12.43 -6.184 -8.141 1 98.88 38 ILE B N 1
ATOM 1540 C CA . ILE B 1 38 ? 11.109 -5.805 -8.625 1 98.88 38 ILE B CA 1
ATOM 1541 C C . ILE B 1 38 ? 10.328 -7.055 -9.031 1 98.88 38 ILE B C 1
ATOM 1543 O O . ILE B 1 38 ? 9.164 -7.211 -8.656 1 98.88 38 ILE B O 1
ATOM 1547 N N . ILE B 1 39 ? 10.969 -7.973 -9.781 1 98.94 39 ILE B N 1
ATOM 1548 C CA . ILE B 1 39 ? 10.234 -9.125 -10.297 1 98.94 39 ILE B CA 1
ATOM 1549 C C . ILE B 1 39 ? 9.812 -10.031 -9.148 1 98.94 39 ILE B C 1
ATOM 1551 O O . ILE B 1 39 ? 8.727 -10.617 -9.18 1 98.94 39 ILE B O 1
ATOM 1555 N N . TRP B 1 40 ? 10.609 -10.195 -8.109 1 98.94 40 TRP B N 1
ATOM 1556 C CA . TRP B 1 40 ? 10.195 -10.953 -6.93 1 98.94 40 TRP B CA 1
ATOM 1557 C C . TRP B 1 40 ? 8.969 -10.328 -6.277 1 98.94 40 TRP B C 1
ATOM 1559 O O . TRP B 1 40 ? 8.039 -11.031 -5.887 1 98.94 40 TRP B O 1
ATOM 1569 N N . ASN B 1 41 ? 8.984 -9 -6.082 1 98.88 41 ASN B N 1
ATOM 1570 C CA . ASN B 1 41 ? 7.844 -8.32 -5.477 1 98.88 41 ASN B CA 1
ATOM 1571 C C . ASN B 1 41 ? 6.566 -8.547 -6.285 1 98.88 41 ASN B C 1
ATOM 1573 O O . ASN B 1 41 ? 5.5 -8.773 -5.715 1 98.88 41 ASN B O 1
ATOM 1577 N N . LEU B 1 42 ? 6.645 -8.438 -7.59 1 98.94 42 LEU B N 1
ATOM 1578 C CA . LEU B 1 42 ? 5.48 -8.68 -8.43 1 98.94 42 LEU B CA 1
ATOM 1579 C C . LEU B 1 42 ? 4.969 -10.109 -8.258 1 98.94 42 LEU B C 1
ATOM 1581 O O . LEU B 1 42 ? 3.766 -10.328 -8.102 1 98.94 42 LEU B O 1
ATOM 1585 N N . ALA B 1 43 ? 5.887 -11.047 -8.305 1 98.94 43 ALA B N 1
ATOM 1586 C CA . ALA B 1 43 ? 5.504 -12.445 -8.125 1 98.94 43 ALA B CA 1
ATOM 1587 C C . ALA B 1 43 ? 4.945 -12.68 -6.727 1 98.94 43 ALA B C 1
ATOM 1589 O O . ALA B 1 43 ? 4.004 -13.461 -6.551 1 98.94 43 ALA B O 1
ATOM 1590 N N . HIS B 1 44 ? 5.504 -12.031 -5.762 1 98.94 44 HIS B N 1
ATOM 1591 C CA . HIS B 1 44 ? 5.031 -12.148 -4.387 1 98.94 44 HIS B CA 1
ATOM 1592 C C . HIS B 1 44 ? 3.6 -11.641 -4.25 1 98.94 44 HIS B C 1
ATOM 1594 O O . HIS B 1 44 ? 2.818 -12.18 -3.465 1 98.94 44 HIS B O 1
ATOM 1600 N N . LEU B 1 45 ? 3.244 -10.602 -4.969 1 98.94 45 LEU B N 1
ATOM 1601 C CA . LEU B 1 45 ? 1.863 -10.133 -4.938 1 98.94 45 LEU B CA 1
ATOM 1602 C C . LEU B 1 45 ? 0.902 -11.234 -5.352 1 98.94 45 LEU B C 1
ATOM 1604 O O . LEU B 1 45 ? -0.17 -11.391 -4.762 1 98.94 45 LEU B O 1
ATOM 1608 N N . VAL B 1 46 ? 1.297 -12 -6.375 1 98.94 46 VAL B N 1
ATOM 1609 C CA . VAL B 1 46 ? 0.491 -13.133 -6.812 1 98.94 46 VAL B CA 1
ATOM 1610 C C . VAL B 1 46 ? 0.435 -14.188 -5.703 1 98.94 46 VAL B C 1
ATOM 1612 O O . VAL B 1 46 ? -0.649 -14.562 -5.258 1 98.94 46 VAL B O 1
ATOM 1615 N N . ALA B 1 47 ? 1.583 -14.594 -5.234 1 98.88 47 ALA B N 1
ATOM 1616 C CA . ALA B 1 47 ? 1.672 -15.656 -4.238 1 98.88 47 ALA B CA 1
ATOM 1617 C C . ALA B 1 47 ? 0.952 -15.266 -2.953 1 98.88 47 ALA B C 1
ATOM 1619 O O . ALA B 1 47 ? 0.238 -16.078 -2.361 1 98.88 47 ALA B O 1
ATOM 1620 N N . ALA B 1 48 ? 1.152 -14.047 -2.535 1 98.69 48 ALA B N 1
ATOM 1621 C CA . ALA B 1 48 ? 0.554 -13.578 -1.286 1 98.69 48 ALA B CA 1
ATOM 1622 C C . ALA B 1 48 ? -0.97 -13.625 -1.358 1 98.69 48 ALA B C 1
ATOM 1624 O O . ALA B 1 48 ? -1.632 -14.039 -0.406 1 98.69 48 ALA B O 1
ATOM 1625 N N . GLN B 1 49 ? -1.504 -13.141 -2.457 1 98.81 49 GLN B N 1
ATOM 1626 C CA . GLN B 1 49 ? -2.951 -13.188 -2.639 1 98.81 49 GLN B CA 1
ATOM 1627 C C . GLN B 1 49 ? -3.465 -14.617 -2.592 1 98.81 49 GLN B C 1
ATOM 1629 O O . GLN B 1 49 ? -4.512 -14.891 -1.996 1 98.81 49 GLN B O 1
ATOM 1634 N N . GLN B 1 50 ? -2.74 -15.633 -3.223 1 98.81 50 GLN B N 1
ATOM 1635 C CA . GLN B 1 50 ? -3.102 -17.047 -3.17 1 98.81 50 GLN B CA 1
ATOM 1636 C C . GLN B 1 50 ? -3.053 -17.578 -1.74 1 98.81 50 GLN B C 1
ATOM 1638 O O . GLN B 1 50 ? -3.959 -18.297 -1.305 1 98.81 50 GLN B O 1
ATOM 1643 N N . GLY B 1 51 ? -2.051 -17.234 -1.043 1 98.44 51 GLY B N 1
ATOM 1644 C CA . GLY B 1 51 ? -1.926 -17.656 0.344 1 98.44 51 GLY B CA 1
ATOM 1645 C C . GLY B 1 51 ? -3.01 -17.078 1.239 1 98.44 51 GLY B C 1
ATOM 1646 O O . GLY B 1 51 ? -3.678 -17.828 1.963 1 98.44 51 GLY B O 1
ATOM 1647 N N . ILE B 1 52 ? -3.197 -15.766 1.171 1 98.5 52 ILE B N 1
ATOM 1648 C CA . ILE B 1 52 ? -4.086 -15.031 2.066 1 98.5 52 ILE B CA 1
ATOM 1649 C C . ILE B 1 52 ? -5.535 -15.414 1.783 1 98.5 52 ILE B C 1
ATOM 1651 O O . ILE B 1 52 ? -6.332 -15.594 2.709 1 98.5 52 ILE B O 1
ATOM 1655 N N . CYS B 1 53 ? -5.91 -15.617 0.523 1 98.38 53 CYS B N 1
ATOM 1656 C CA . CYS B 1 53 ? -7.32 -15.797 0.188 1 98.38 53 CYS B CA 1
ATOM 1657 C C . CYS B 1 53 ? -7.652 -17.266 -0.006 1 98.38 53 CYS B C 1
ATOM 1659 O O . CYS B 1 53 ? -8.711 -17.734 0.43 1 98.38 53 CYS B O 1
ATOM 1661 N N . TYR B 1 54 ? -6.793 -18.047 -0.621 1 98.5 54 TYR B N 1
ATOM 1662 C CA . TYR B 1 54 ? -7.121 -19.422 -0.951 1 98.5 54 TYR B CA 1
ATOM 1663 C C . TYR B 1 54 ? -6.637 -20.375 0.135 1 98.5 54 TYR B C 1
ATOM 1665 O O . TYR B 1 54 ? -7.438 -21.062 0.772 1 98.5 54 TYR B O 1
ATOM 1673 N N . LEU B 1 55 ? -5.34 -20.391 0.415 1 98.25 55 LEU B N 1
ATOM 1674 C CA . LEU B 1 55 ? -4.785 -21.391 1.319 1 98.25 55 LEU B CA 1
ATOM 1675 C C . LEU B 1 55 ? -5.371 -21.25 2.719 1 98.25 55 LEU B C 1
ATOM 1677 O O . LEU B 1 55 ? -5.68 -22.234 3.375 1 98.25 55 LEU B O 1
ATOM 1681 N N . ARG B 1 56 ? -5.531 -20.031 3.203 1 97.94 56 ARG B N 1
ATOM 1682 C CA . ARG B 1 56 ? -6.098 -19.797 4.527 1 97.94 56 ARG B CA 1
ATOM 1683 C C . ARG B 1 56 ? -7.547 -20.266 4.594 1 97.94 56 ARG B C 1
ATOM 1685 O O . ARG B 1 56 ? -8.086 -20.484 5.68 1 97.94 56 ARG B O 1
ATOM 1692 N N . ALA B 1 57 ? -8.195 -20.391 3.445 1 97.88 57 ALA B N 1
ATOM 1693 C CA . ALA B 1 57 ? -9.578 -20.859 3.381 1 97.88 57 ALA B CA 1
ATOM 1694 C C . ALA B 1 57 ? -9.648 -22.344 3.061 1 97.88 57 ALA B C 1
ATOM 1696 O O . ALA B 1 57 ? -10.727 -22.875 2.787 1 97.88 57 ALA B O 1
ATOM 1697 N N . GLY B 1 58 ? -8.484 -23.016 3.055 1 97.38 58 GLY B N 1
ATOM 1698 C CA . GLY B 1 58 ? -8.438 -24.453 2.783 1 97.38 58 GLY B CA 1
ATOM 1699 C C . GLY B 1 58 ? -8.602 -24.781 1.312 1 97.38 58 GLY B C 1
ATOM 1700 O O . GLY B 1 58 ? -8.977 -25.906 0.961 1 97.38 58 GLY B O 1
ATOM 1701 N N . GLN B 1 59 ? -8.508 -23.844 0.463 1 98.06 59 GLN B N 1
ATOM 1702 C CA . GLN B 1 59 ? -8.641 -24.047 -0.976 1 98.06 59 GLN B CA 1
ATOM 1703 C C . GLN B 1 59 ? -7.273 -24.234 -1.633 1 98.06 59 GLN B C 1
ATOM 1705 O O . GLN B 1 59 ? -6.262 -23.75 -1.114 1 98.06 59 GLN B O 1
ATOM 1710 N N . GLU B 1 60 ? -7.27 -24.922 -2.727 1 97.25 60 GLU B N 1
ATOM 1711 C CA . GLU B 1 60 ? -6.055 -24.984 -3.531 1 97.25 60 GLU B CA 1
ATOM 1712 C C . GLU B 1 60 ? -5.793 -23.672 -4.254 1 97.25 60 GLU B C 1
ATOM 1714 O O . GLU B 1 60 ? -6.73 -22.969 -4.633 1 97.25 60 GLU B O 1
ATOM 1719 N N . THR B 1 61 ? -4.559 -23.359 -4.402 1 97.69 61 THR B N 1
ATOM 1720 C CA . THR B 1 61 ? -4.199 -22.156 -5.137 1 97.69 61 THR B CA 1
ATOM 1721 C C . THR B 1 61 ? -4.516 -22.312 -6.621 1 97.69 61 THR B C 1
ATOM 1723 O O . THR B 1 61 ? -4.543 -23.422 -7.141 1 97.69 61 THR B O 1
ATOM 1726 N N . PHE B 1 62 ? -4.766 -21.188 -7.227 1 97.25 62 PHE B N 1
ATOM 1727 C CA . PHE B 1 62 ? -4.902 -21.141 -8.672 1 97.25 62 PHE B CA 1
ATOM 1728 C C . PHE B 1 62 ? -3.557 -21.359 -9.352 1 97.25 62 PHE B C 1
ATOM 1730 O O . PHE B 1 62 ? -3.488 -21.953 -10.438 1 97.25 62 PHE B O 1
ATOM 1737 N N . VAL B 1 63 ? -2.467 -20.859 -8.773 1 98.38 63 VAL B N 1
ATOM 1738 C CA . VAL B 1 63 ? -1.115 -21.031 -9.305 1 98.38 63 VAL B CA 1
ATOM 1739 C C . VAL B 1 63 ? -0.556 -22.375 -8.852 1 98.38 63 VAL B C 1
ATOM 1741 O O . VAL B 1 63 ? -1.032 -22.969 -7.871 1 98.38 63 VAL B O 1
ATOM 1744 N N . ASP B 1 64 ? 0.455 -22.875 -9.609 1 97 64 ASP B N 1
ATOM 1745 C CA . ASP B 1 64 ? 1.055 -24.141 -9.19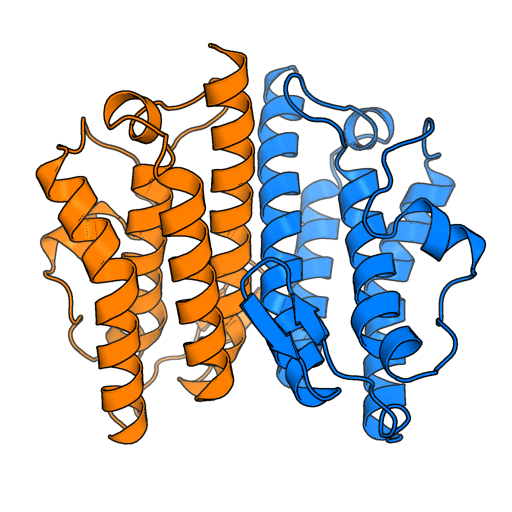5 1 97 64 ASP B CA 1
ATOM 1746 C C . ASP B 1 64 ? 1.822 -23.984 -7.883 1 97 64 ASP B C 1
ATOM 1748 O O . ASP B 1 64 ? 2.217 -22.875 -7.52 1 97 64 ASP B O 1
ATOM 1752 N N . LYS B 1 65 ? 2.004 -25.094 -7.227 1 97.31 65 LYS B N 1
ATOM 1753 C CA . LYS B 1 65 ? 2.613 -25.125 -5.898 1 97.31 65 LYS B CA 1
ATOM 1754 C C . LYS B 1 65 ? 4.039 -24.578 -5.938 1 97.31 65 LYS B C 1
ATOM 1756 O O . LYS B 1 65 ? 4.477 -23.906 -5.008 1 97.31 65 LYS B O 1
ATOM 1761 N N . ASP B 1 66 ? 4.742 -24.938 -6.914 1 97.25 66 ASP B N 1
ATOM 1762 C CA . ASP B 1 66 ? 6.125 -24.484 -7.035 1 97.25 66 ASP B CA 1
ATOM 1763 C C . ASP B 1 66 ? 6.203 -22.953 -7.102 1 97.25 66 ASP B C 1
ATOM 1765 O O . ASP B 1 66 ? 7.074 -22.344 -6.484 1 97.25 66 ASP B O 1
ATOM 1769 N N . PHE B 1 67 ? 5.355 -22.359 -7.941 1 98.19 67 PHE B N 1
ATOM 1770 C CA . PHE B 1 67 ? 5.301 -20.906 -8.016 1 98.19 67 PHE B CA 1
ATOM 1771 C C . PHE B 1 67 ? 5.02 -20.312 -6.641 1 98.19 67 PHE B C 1
ATOM 1773 O O . PHE B 1 67 ? 5.711 -19.391 -6.211 1 98.19 67 PHE B O 1
ATOM 1780 N N . TYR B 1 68 ? 3.998 -20.828 -5.93 1 98.62 68 TYR B N 1
ATOM 1781 C CA . TYR B 1 68 ? 3.621 -20.297 -4.625 1 98.62 68 TYR B CA 1
ATOM 1782 C C . TYR B 1 68 ? 4.793 -20.359 -3.65 1 98.62 68 TYR B C 1
ATOM 1784 O O . TYR B 1 68 ? 5.098 -19.375 -2.973 1 98.62 68 TYR B O 1
ATOM 1792 N N . LEU B 1 69 ? 5.492 -21.484 -3.594 1 98 69 LEU B N 1
ATOM 1793 C CA . LEU B 1 69 ? 6.566 -21.688 -2.627 1 98 69 LEU B CA 1
ATOM 1794 C C . LEU B 1 69 ? 7.766 -20.812 -2.945 1 98 69 LEU B C 1
ATOM 1796 O O . LEU B 1 69 ? 8.508 -20.406 -2.041 1 98 69 LEU B O 1
ATOM 1800 N N . ARG B 1 70 ? 7.93 -20.469 -4.168 1 97.94 70 ARG B N 1
ATOM 1801 C CA . ARG B 1 70 ? 9.07 -19.688 -4.609 1 97.94 70 ARG B CA 1
ATOM 1802 C C . ARG B 1 70 ? 8.906 -18.219 -4.219 1 97.94 70 ARG B C 1
ATOM 1804 O O . ARG B 1 70 ? 9.891 -17.516 -3.959 1 97.94 70 ARG B O 1
ATOM 1811 N N . TYR B 1 71 ? 7.664 -17.766 -4.098 1 98.56 71 TYR B N 1
ATOM 1812 C CA . TYR B 1 71 ? 7.473 -16.328 -3.955 1 98.56 71 TYR B CA 1
ATOM 1813 C C . TYR B 1 71 ? 6.648 -16 -2.717 1 98.56 71 TYR B C 1
ATOM 1815 O O . TYR B 1 71 ? 6.246 -14.852 -2.514 1 98.56 71 TYR B O 1
ATOM 1823 N N . THR B 1 72 ? 6.332 -17.031 -1.856 1 98.19 72 THR B N 1
ATOM 1824 C CA . THR B 1 72 ? 5.586 -16.766 -0.627 1 98.19 72 THR B CA 1
ATOM 1825 C C . THR B 1 72 ? 6.465 -16.062 0.399 1 98.19 72 THR B C 1
ATOM 1827 O O . THR B 1 72 ? 7.652 -15.836 0.159 1 98.19 72 THR B O 1
ATOM 1830 N N . GLY B 1 73 ? 5.797 -15.672 1.508 1 96 73 GLY B N 1
ATOM 1831 C CA . GLY B 1 73 ? 6.508 -14.961 2.559 1 96 73 GLY B CA 1
ATOM 1832 C C . GLY B 1 73 ? 7.707 -15.719 3.09 1 96 73 GLY B C 1
ATOM 1833 O O . GLY B 1 73 ? 7.645 -16.938 3.264 1 96 73 GLY B O 1
ATOM 1834 N N . GLY B 1 74 ? 8.828 -14.969 3.336 1 95.81 74 GLY B N 1
ATOM 1835 C CA . GLY B 1 74 ? 10.031 -15.578 3.879 1 95.81 74 GLY B CA 1
ATOM 1836 C C . GLY B 1 74 ? 11.016 -16 2.811 1 95.81 74 GLY B C 1
ATOM 1837 O O . GLY B 1 74 ? 12.133 -16.406 3.121 1 95.81 74 GLY B O 1
ATOM 1838 N N . THR B 1 75 ? 10.656 -15.883 1.564 1 98.06 75 THR B N 1
ATOM 1839 C CA . THR B 1 75 ? 11.555 -16.25 0.47 1 98.06 75 THR B CA 1
ATOM 1840 C C . THR B 1 75 ? 12.312 -15.031 -0.046 1 98.06 75 THR B C 1
ATOM 1842 O O . THR B 1 75 ? 12.086 -13.914 0.418 1 98.06 75 THR B O 1
ATOM 1845 N N . LYS B 1 76 ? 13.258 -15.281 -0.963 1 97.81 76 LYS B N 1
ATOM 1846 C CA . LYS B 1 76 ? 14.078 -14.266 -1.626 1 97.81 76 LYS B CA 1
ATOM 1847 C C . LYS B 1 76 ? 14.398 -14.672 -3.061 1 97.81 76 LYS B C 1
ATOM 1849 O O . LYS B 1 76 ? 14.242 -15.844 -3.432 1 97.81 76 LYS B O 1
ATOM 1854 N N . PRO B 1 77 ? 14.82 -13.688 -3.889 1 98.06 77 PRO B N 1
ATOM 1855 C CA . PRO B 1 77 ? 15.203 -14.07 -5.25 1 98.06 77 PRO B CA 1
ATOM 1856 C C . PRO B 1 77 ? 16.266 -15.172 -5.273 1 98.06 77 PRO B C 1
ATOM 1858 O O . PRO B 1 77 ? 17.234 -15.117 -4.52 1 98.06 77 PRO B O 1
ATOM 1861 N N . GLU B 1 78 ? 16.047 -16.219 -6.043 1 94.31 78 GLU B N 1
ATOM 1862 C CA . GLU B 1 78 ? 17 -17.328 -6.117 1 94.31 78 GLU B CA 1
ATOM 1863 C C . GLU B 1 78 ? 17.625 -17.422 -7.504 1 94.31 78 GLU B C 1
ATOM 1865 O O . GLU B 1 78 ? 18.344 -18.391 -7.801 1 94.31 78 GLU B O 1
ATOM 1870 N N . GLY B 1 79 ? 17.656 -16.547 -8.305 1 94.75 79 GLY B N 1
ATOM 1871 C CA . GLY B 1 79 ? 18.203 -16.562 -9.656 1 94.75 79 GLY B CA 1
ATOM 1872 C C . GLY B 1 79 ? 17.531 -15.562 -10.578 1 94.75 79 GLY B C 1
ATOM 1873 O O . GLY B 1 79 ? 16.672 -14.789 -10.156 1 94.75 79 GLY B O 1
ATOM 1874 N N . ILE B 1 80 ? 18.047 -15.664 -11.828 1 98.06 80 ILE B N 1
ATOM 1875 C CA . ILE B 1 80 ? 17.516 -14.758 -12.828 1 98.06 80 ILE B CA 1
ATOM 1876 C C . ILE B 1 80 ? 16.172 -15.281 -13.352 1 98.06 80 ILE B C 1
ATOM 1878 O O . ILE B 1 80 ? 16.078 -16.453 -13.727 1 98.06 80 ILE B O 1
ATOM 1882 N N . VAL B 1 81 ? 15.188 -14.484 -13.273 1 98.62 81 VAL B N 1
ATOM 1883 C CA . VAL B 1 81 ? 13.898 -14.805 -13.867 1 98.62 81 VAL B CA 1
ATOM 1884 C C . VAL B 1 81 ? 13.898 -14.453 -15.352 1 98.62 81 VAL B C 1
ATOM 1886 O O . VAL B 1 81 ? 14.234 -13.32 -15.727 1 98.62 81 VAL B O 1
ATOM 1889 N N . SER B 1 82 ? 13.562 -15.391 -16.172 1 98.38 82 SER B N 1
ATOM 1890 C CA . SER B 1 82 ? 13.641 -15.195 -17.609 1 98.38 82 SER B CA 1
ATOM 1891 C C . SER B 1 82 ? 12.547 -14.25 -18.094 1 98.38 82 SER B C 1
ATOM 1893 O O . SER B 1 82 ? 11.555 -14.031 -17.406 1 98.38 82 SER B O 1
ATOM 1895 N N . ALA B 1 83 ? 12.734 -13.719 -19.328 1 98 83 ALA B N 1
ATOM 1896 C CA . ALA B 1 83 ? 11.734 -12.852 -19.938 1 98 83 ALA B CA 1
ATOM 1897 C C . ALA B 1 83 ? 10.398 -13.578 -20.094 1 98 83 ALA B C 1
ATOM 1899 O O . ALA B 1 83 ? 9.336 -12.969 -19.938 1 98 83 ALA B O 1
ATOM 1900 N N . GLU B 1 84 ? 10.492 -14.789 -20.422 1 98.19 84 GLU B N 1
ATOM 1901 C CA . GLU B 1 84 ? 9.281 -15.594 -20.562 1 98.19 84 GLU B CA 1
ATOM 1902 C C . GLU B 1 84 ? 8.547 -15.727 -19.234 1 98.19 84 GLU B C 1
ATOM 1904 O O . GLU B 1 84 ? 7.324 -15.586 -19.188 1 98.19 84 GLU B O 1
ATOM 1909 N N . GLU B 1 85 ? 9.266 -16.031 -18.203 1 98.38 85 GLU B N 1
ATOM 1910 C CA . GLU B 1 85 ? 8.664 -16.156 -16.875 1 98.38 85 GLU B CA 1
ATOM 1911 C C . GLU B 1 85 ? 8.117 -14.828 -16.391 1 98.38 85 GLU B C 1
ATOM 1913 O O . GLU B 1 85 ? 7.086 -14.773 -15.727 1 98.38 85 GLU B O 1
ATOM 1918 N N . ILE B 1 86 ? 8.844 -13.758 -16.703 1 98.75 86 ILE B N 1
ATOM 1919 C CA . ILE B 1 86 ? 8.375 -12.422 -16.359 1 98.75 86 ILE B CA 1
ATOM 1920 C C . ILE B 1 86 ? 7.02 -12.164 -17.016 1 98.75 86 ILE B C 1
ATOM 1922 O O . ILE B 1 86 ? 6.094 -11.664 -16.375 1 98.75 86 ILE B O 1
ATOM 1926 N N . ALA B 1 87 ? 6.902 -12.539 -18.266 1 98.56 87 ALA B N 1
ATOM 1927 C CA . ALA B 1 87 ? 5.633 -12.383 -18.969 1 98.56 87 ALA B CA 1
ATOM 1928 C C . ALA B 1 87 ? 4.531 -13.203 -18.312 1 98.56 87 ALA B C 1
ATOM 1930 O O . ALA B 1 87 ? 3.391 -12.742 -18.203 1 98.56 87 ALA B O 1
ATOM 1931 N N . GLN B 1 88 ? 4.867 -14.367 -17.891 1 98.62 88 GLN B N 1
ATOM 1932 C CA . GLN B 1 88 ? 3.908 -15.227 -17.188 1 98.62 88 GLN B CA 1
ATOM 1933 C C . GLN B 1 88 ? 3.467 -14.602 -15.875 1 98.62 88 GLN B C 1
ATOM 1935 O O . GLN B 1 88 ? 2.285 -14.648 -15.523 1 98.62 88 GLN B O 1
ATOM 1940 N N . ILE B 1 89 ? 4.398 -14.07 -15.148 1 98.81 89 ILE B N 1
ATOM 1941 C CA . ILE B 1 89 ? 4.094 -13.43 -13.875 1 98.81 89 ILE B CA 1
ATOM 1942 C C . ILE B 1 89 ? 3.145 -12.258 -14.102 1 98.81 89 ILE B C 1
ATOM 1944 O O . ILE B 1 89 ? 2.17 -12.086 -13.367 1 98.81 89 ILE B O 1
ATOM 1948 N N . LYS B 1 90 ? 3.4 -11.445 -15.109 1 98.81 90 LYS B N 1
ATOM 1949 C CA . LYS B 1 90 ? 2.525 -10.328 -15.438 1 98.81 90 LYS B CA 1
ATOM 1950 C C . LYS B 1 90 ? 1.112 -10.805 -15.758 1 98.81 90 LYS B C 1
ATOM 1952 O O . LYS B 1 90 ? 0.131 -10.18 -15.352 1 98.81 90 LYS B O 1
ATOM 1957 N N . THR B 1 91 ? 1.02 -11.891 -16.484 1 98.75 91 THR B N 1
ATOM 1958 C CA . THR B 1 91 ? -0.283 -12.477 -16.781 1 98.75 91 THR B CA 1
ATOM 1959 C C . THR B 1 91 ? -0.97 -12.953 -15.508 1 98.75 91 THR B C 1
ATOM 1961 O O . THR B 1 91 ? -2.168 -12.734 -15.32 1 98.75 91 THR B O 1
ATOM 1964 N N . LEU B 1 92 ? -0.246 -13.562 -14.625 1 98.88 92 LEU B N 1
ATOM 1965 C CA . LEU B 1 92 ? -0.791 -14.102 -13.383 1 98.88 92 LEU B CA 1
ATOM 1966 C C . LEU B 1 92 ? -1.268 -12.977 -12.469 1 98.88 92 LEU B C 1
ATOM 1968 O O . LEU B 1 92 ? -2.246 -13.141 -11.734 1 98.88 92 LEU B O 1
ATOM 1972 N N . LEU B 1 93 ? -0.595 -11.812 -12.531 1 98.94 93 LEU B N 1
ATOM 1973 C CA . LEU B 1 93 ? -0.993 -10.672 -11.719 1 98.94 93 LEU B CA 1
ATOM 1974 C C . LEU B 1 93 ? -2.445 -10.289 -11.984 1 98.94 93 LEU B C 1
ATOM 1976 O O . LEU B 1 93 ? -3.145 -9.82 -11.086 1 98.94 93 LEU B O 1
ATOM 1980 N N . ILE B 1 94 ? -2.877 -10.555 -13.211 1 98.88 94 ILE B N 1
ATOM 1981 C CA . ILE B 1 94 ? -4.223 -10.156 -13.609 1 98.88 94 ILE B CA 1
ATOM 1982 C C . ILE B 1 94 ? -5.168 -11.352 -13.5 1 98.88 94 ILE B C 1
ATOM 1984 O O . ILE B 1 94 ? -6.219 -11.266 -12.859 1 98.88 94 ILE B O 1
ATOM 1988 N N . SER B 1 95 ? -4.789 -12.492 -14.016 1 98.81 95 SER B N 1
ATOM 1989 C CA . SER B 1 95 ? -5.68 -13.641 -14.148 1 98.81 95 SER B CA 1
ATOM 1990 C C . SER B 1 95 ? -6.039 -14.219 -12.781 1 98.81 95 SER B C 1
ATOM 1992 O O . SER B 1 95 ? -7.133 -14.758 -12.602 1 98.81 95 SER B O 1
ATOM 1994 N N . THR B 1 96 ? -5.156 -14.148 -11.797 1 98.81 96 THR B N 1
ATOM 1995 C CA . THR B 1 96 ? -5.453 -14.672 -10.469 1 98.81 96 THR B CA 1
ATOM 1996 C C . THR B 1 96 ? -6.559 -13.859 -9.797 1 98.81 96 THR B C 1
ATOM 1998 O O . THR B 1 96 ? -7.363 -14.406 -9.039 1 98.81 96 THR B O 1
ATOM 2001 N N . LEU B 1 97 ? -6.629 -12.547 -10.086 1 98.75 97 LEU B N 1
ATOM 2002 C CA . LEU B 1 97 ? -7.688 -11.719 -9.523 1 98.75 97 LEU B CA 1
ATOM 2003 C C . LEU B 1 97 ? -9.016 -11.984 -10.227 1 98.75 97 LEU B C 1
ATOM 2005 O O . LEU B 1 97 ? -10.07 -11.969 -9.594 1 98.75 97 LEU B O 1
ATOM 2009 N N . ASP B 1 98 ? -8.953 -12.211 -11.547 1 98.56 98 ASP B N 1
ATOM 2010 C CA . ASP B 1 98 ? -10.172 -12.594 -12.266 1 98.56 98 ASP B CA 1
ATOM 2011 C C . ASP B 1 98 ? -10.758 -13.883 -11.711 1 98.56 98 ASP B C 1
ATOM 2013 O O . ASP B 1 98 ? -11.961 -13.969 -11.453 1 98.56 98 ASP B O 1
ATOM 2017 N N . GLN B 1 99 ? -9.891 -14.867 -11.547 1 98.56 99 GLN B N 1
ATOM 2018 C CA . GLN B 1 99 ? -10.336 -16.141 -10.992 1 98.56 99 GLN B CA 1
ATOM 2019 C C . GLN B 1 99 ? -10.859 -15.977 -9.57 1 98.56 99 GLN B C 1
ATOM 2021 O O . GLN B 1 99 ? -11.875 -16.562 -9.203 1 98.56 99 GLN B O 1
ATOM 2026 N N . PHE B 1 100 ? -10.141 -15.188 -8.773 1 98.62 100 PHE B N 1
ATOM 2027 C CA . PHE B 1 100 ? -10.539 -14.953 -7.391 1 98.62 100 PHE B CA 1
ATOM 2028 C C . PHE B 1 100 ? -11.938 -14.352 -7.328 1 98.62 100 PHE B C 1
ATOM 2030 O O . PHE B 1 100 ? -12.75 -14.75 -6.492 1 98.62 100 PHE B O 1
ATOM 2037 N N . LYS B 1 101 ? -12.18 -13.344 -8.164 1 98.06 101 LYS B N 1
ATOM 2038 C CA . LYS B 1 101 ? -13.5 -12.711 -8.203 1 98.06 101 LYS B CA 1
ATOM 2039 C C . LYS B 1 101 ? -14.594 -13.734 -8.492 1 98.06 101 LYS B C 1
ATOM 2041 O O . LYS B 1 101 ? -15.648 -13.711 -7.852 1 98.06 101 LYS B O 1
ATOM 2046 N N . THR B 1 102 ? -14.383 -14.609 -9.422 1 97.88 102 THR B N 1
ATOM 2047 C CA . THR B 1 102 ? -15.328 -15.672 -9.758 1 97.88 102 THR B CA 1
ATOM 2048 C C . THR B 1 102 ? -15.539 -16.594 -8.562 1 97.88 102 THR B C 1
ATOM 2050 O O . THR B 1 102 ? -16.672 -16.891 -8.188 1 97.88 102 THR B O 1
ATOM 2053 N N . ASP B 1 103 ? -14.422 -17.062 -7.988 1 98.06 103 ASP B N 1
ATOM 2054 C CA . ASP B 1 103 ? -14.477 -17.984 -6.867 1 98.06 103 ASP B CA 1
ATOM 2055 C C . ASP B 1 103 ? -15.141 -17.344 -5.652 1 98.06 103 ASP B C 1
ATOM 2057 O O . ASP B 1 103 ? -15.828 -18.031 -4.883 1 98.06 103 ASP B O 1
ATOM 2061 N N . TYR B 1 104 ? -14.867 -16.078 -5.469 1 97.25 104 TYR B N 1
ATOM 2062 C CA . TYR B 1 104 ? -15.492 -15.328 -4.387 1 97.25 104 TYR B CA 1
ATOM 2063 C C . TYR B 1 104 ? -17.016 -15.367 -4.508 1 97.25 104 TYR B C 1
ATOM 2065 O O . TYR B 1 104 ? -17.719 -15.578 -3.52 1 97.25 104 TYR B O 1
ATOM 2073 N N . HIS B 1 105 ? -17.5 -15.156 -5.68 1 96.19 105 HIS B N 1
ATOM 2074 C CA . HIS B 1 105 ? -18.938 -15.172 -5.938 1 96.19 105 HIS B CA 1
ATOM 2075 C C . HIS B 1 105 ? -19.516 -16.562 -5.727 1 96.19 105 HIS B C 1
ATOM 2077 O O . HIS B 1 105 ? -20.703 -16.703 -5.391 1 96.19 105 HIS B O 1
ATOM 2083 N N . GLN B 1 106 ? -18.688 -17.578 -5.898 1 96.5 106 GLN B N 1
ATOM 2084 C CA . GLN B 1 106 ? -19.125 -18.953 -5.723 1 96.5 106 GLN B CA 1
ATOM 2085 C C . GLN B 1 106 ? -19.016 -19.391 -4.262 1 96.5 106 GLN B C 1
ATOM 2087 O O . GLN B 1 106 ? -19.297 -20.547 -3.926 1 96.5 106 GLN B O 1
ATOM 2092 N N . GLN B 1 107 ? -18.578 -18.578 -3.371 1 95.38 107 GLN B N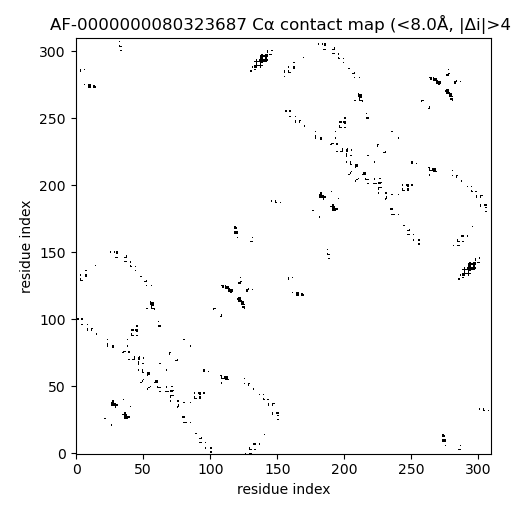 1
ATOM 2093 C CA . GLN B 1 107 ? -18.516 -18.781 -1.927 1 95.38 107 GLN B CA 1
ATOM 2094 C C . GLN B 1 107 ? -17.594 -19.938 -1.571 1 95.38 107 GLN B C 1
ATOM 2096 O O . GLN B 1 107 ? -17.938 -20.781 -0.735 1 95.38 107 GLN B O 1
ATOM 2101 N N . LEU B 1 108 ? -16.438 -19.906 -2.242 1 96.31 108 LEU B N 1
ATOM 2102 C CA . LEU B 1 108 ? -15.492 -20.984 -2.061 1 96.31 108 LEU B CA 1
ATOM 2103 C C . LEU B 1 108 ? -14.688 -20.797 -0.779 1 96.31 108 LEU B C 1
ATOM 2105 O O . LEU B 1 108 ? -13.914 -21.672 -0.385 1 96.31 108 LEU B O 1
ATOM 2109 N N . PHE B 1 109 ? -14.922 -19.75 -0.043 1 97.38 109 PHE B N 1
ATOM 2110 C CA . PHE B 1 109 ? -13.945 -19.391 0.977 1 97.38 109 PHE B CA 1
ATOM 2111 C C . PHE B 1 109 ? -14.586 -19.375 2.359 1 97.38 109 PHE B C 1
ATOM 2113 O O . PHE B 1 109 ? -14.125 -18.656 3.258 1 97.38 109 PHE B O 1
ATOM 2120 N N . ASP B 1 110 ? -15.586 -20.156 2.656 1 94.94 110 ASP B N 1
ATOM 2121 C CA . ASP B 1 110 ? -16.375 -20.141 3.881 1 94.94 110 ASP B CA 1
ATOM 2122 C C . ASP B 1 110 ? -15.609 -20.766 5.039 1 94.94 110 ASP B C 1
ATOM 2124 O O . ASP B 1 110 ? -15.945 -20.547 6.207 1 94.94 110 ASP B O 1
ATOM 2128 N N . ASN B 1 111 ? -14.641 -21.578 4.766 1 95.38 111 ASN B N 1
ATOM 2129 C CA . ASN B 1 111 ? -13.828 -22.219 5.793 1 95.38 111 ASN B CA 1
ATOM 2130 C C . ASN B 1 111 ? -12.508 -21.484 6.004 1 95.38 111 ASN B C 1
ATOM 2132 O O . ASN B 1 111 ? -11.438 -22.094 6.023 1 95.38 111 ASN B O 1
ATOM 2136 N N . TYR B 1 112 ? -12.578 -20.234 6.211 1 98.31 112 TYR B N 1
ATOM 2137 C CA . TYR B 1 112 ? -11.391 -19.406 6.363 1 98.31 112 TYR B CA 1
ATOM 2138 C C . TYR B 1 112 ? -10.836 -19.516 7.777 1 98.31 112 TYR B C 1
ATOM 2140 O O . TYR B 1 112 ? -11.555 -19.281 8.75 1 98.31 112 TYR B O 1
ATOM 2148 N N . LYS B 1 113 ? -9.594 -19.844 7.949 1 98.25 113 LYS B N 1
ATOM 2149 C CA . LYS B 1 113 ? -8.922 -19.906 9.242 1 98.25 113 LYS B CA 1
ATOM 2150 C C . LYS B 1 113 ? -8.297 -18.562 9.609 1 98.25 113 LYS B C 1
ATOM 2152 O O . LYS B 1 113 ? -7.363 -18.109 8.945 1 98.25 113 LYS B O 1
ATOM 2157 N N . GLY B 1 114 ? -8.734 -17.953 10.664 1 98 114 GLY B N 1
ATOM 2158 C CA . GLY B 1 114 ? -8.344 -16.625 11.086 1 98 114 GLY B CA 1
ATOM 2159 C C . GLY B 1 114 ? -6.887 -16.531 11.508 1 98 114 GLY B C 1
ATOM 2160 O O . GLY B 1 114 ? -6.309 -17.516 11.969 1 98 114 GLY B O 1
ATOM 2161 N N . TRP B 1 115 ? -6.25 -15.352 11.359 1 98 115 TRP B N 1
ATOM 2162 C CA . TRP B 1 115 ? -4.898 -15.062 11.82 1 98 115 TRP B CA 1
ATOM 2163 C C . TRP B 1 115 ? -4.68 -13.562 11.969 1 98 115 TRP B C 1
ATOM 2165 O O . TRP B 1 115 ? -5.512 -12.766 11.531 1 98 115 TRP B O 1
ATOM 2175 N N . THR B 1 116 ? -3.66 -13.164 12.641 1 98.5 116 THR B N 1
ATOM 2176 C CA . THR B 1 116 ? -3.258 -11.766 12.797 1 98.5 116 THR B CA 1
ATOM 2177 C C . THR B 1 116 ? -2.018 -11.469 11.953 1 98.5 116 THR B C 1
ATOM 2179 O O . THR B 1 116 ? -1.031 -12.211 12.016 1 98.5 116 THR B O 1
ATOM 2182 N N . THR B 1 117 ? -2.078 -10.477 11.133 1 97.81 117 THR B N 1
ATOM 2183 C CA . THR B 1 117 ? -0.943 -10.094 10.297 1 97.81 117 THR B CA 1
ATOM 2184 C C . THR B 1 117 ? 0.194 -9.539 11.156 1 97.81 117 THR B C 1
ATOM 2186 O O . THR B 1 117 ? -0.002 -9.227 12.328 1 97.81 117 THR B O 1
ATOM 2189 N N . ARG B 1 118 ? 1.332 -9.375 10.594 1 95.75 118 ARG B N 1
ATOM 2190 C CA . ARG B 1 118 ? 2.496 -8.836 11.289 1 95.75 118 ARG B CA 1
ATOM 2191 C C . ARG B 1 118 ? 2.279 -7.379 11.68 1 95.75 118 ARG B C 1
ATOM 2193 O O . ARG B 1 118 ? 3.016 -6.836 12.508 1 95.75 118 ARG B O 1
ATOM 2200 N N . TYR B 1 119 ? 1.236 -6.754 11.18 1 97.25 119 TYR B N 1
ATOM 2201 C CA . TYR B 1 119 ? 0.943 -5.355 11.477 1 97.25 119 TYR B CA 1
ATOM 2202 C C . TYR B 1 119 ? -0.137 -5.242 12.547 1 97.25 119 TYR B C 1
ATOM 2204 O O . TYR B 1 119 ? -0.581 -4.141 12.875 1 97.25 119 TYR B O 1
ATOM 2212 N N . GLY B 1 120 ? -0.645 -6.395 13.023 1 97.88 120 GLY B N 1
ATOM 2213 C CA . GLY B 1 120 ? -1.642 -6.414 14.078 1 97.88 120 GLY B CA 1
ATOM 2214 C C . GLY B 1 120 ? -3.066 -6.367 13.562 1 97.88 120 GLY B C 1
ATOM 2215 O O . GLY B 1 120 ? -4.004 -6.113 14.32 1 97.88 120 GLY B O 1
ATOM 2216 N N . VAL B 1 121 ? -3.238 -6.523 12.281 1 98.5 121 VAL B N 1
ATOM 2217 C CA . VAL B 1 121 ? -4.574 -6.562 11.688 1 98.5 121 VAL B CA 1
ATOM 2218 C C . VAL B 1 121 ? -5.129 -7.984 11.758 1 98.5 121 VAL B C 1
ATOM 2220 O O . VAL B 1 121 ? -4.484 -8.93 11.305 1 98.5 121 VAL B O 1
ATOM 2223 N N . ASP B 1 122 ? -6.297 -8.141 12.297 1 98.38 122 ASP B N 1
ATOM 2224 C CA . ASP B 1 122 ? -6.957 -9.445 12.383 1 98.38 122 ASP B CA 1
ATOM 2225 C C . ASP B 1 122 ? -7.758 -9.734 11.117 1 98.38 122 ASP B C 1
ATOM 2227 O O . ASP B 1 122 ? -8.617 -8.945 10.727 1 98.38 122 ASP B O 1
ATOM 2231 N N . LEU B 1 123 ? -7.441 -10.844 10.523 1 98.44 123 LEU B N 1
ATOM 2232 C CA . LEU B 1 123 ? -8.211 -11.352 9.391 1 98.44 123 LEU B CA 1
ATOM 2233 C C . LEU B 1 123 ? -8.977 -12.617 9.781 1 98.44 123 LEU B C 1
ATOM 2235 O O . LEU B 1 123 ? -8.391 -13.688 9.93 1 98.44 123 LEU B O 1
ATOM 2239 N N . ASN B 1 124 ? -10.289 -12.523 9.898 1 97.88 124 ASN B N 1
ATOM 2240 C CA . ASN B 1 124 ? -11.07 -13.617 10.469 1 97.88 124 ASN B CA 1
ATOM 2241 C C . ASN B 1 124 ? -11.961 -14.273 9.414 1 97.88 124 ASN B C 1
ATOM 2243 O O . ASN B 1 124 ? -12.758 -15.156 9.734 1 97.88 124 ASN B O 1
ATOM 2247 N N . GLY B 1 125 ? -11.914 -13.883 8.25 1 98 125 GLY B N 1
ATOM 2248 C CA . GLY B 1 125 ? -12.688 -14.383 7.121 1 98 125 GLY B CA 1
ATOM 2249 C C . GLY B 1 125 ? -12.234 -13.805 5.793 1 98 125 GLY B C 1
ATOM 2250 O O . GLY B 1 125 ? -11.367 -12.93 5.754 1 98 125 GLY B O 1
ATOM 2251 N N . ILE B 1 126 ? -12.891 -14.305 4.781 1 98.38 126 ILE B N 1
ATOM 2252 C CA . ILE B 1 126 ? -12.477 -13.898 3.443 1 98.38 126 ILE B CA 1
ATOM 2253 C C . ILE B 1 126 ? -12.742 -12.414 3.248 1 98.38 126 ILE B C 1
ATOM 2255 O O . ILE B 1 126 ? -11.984 -11.719 2.566 1 98.38 126 ILE B O 1
ATOM 2259 N N . GLU B 1 127 ? -13.805 -11.898 3.865 1 98.06 127 GLU B N 1
ATOM 2260 C CA . GLU B 1 127 ? -14.102 -10.477 3.734 1 98.06 127 GLU B CA 1
ATOM 2261 C C . GLU B 1 127 ? -12.992 -9.625 4.344 1 98.06 127 GLU B C 1
ATOM 2263 O O . GLU B 1 127 ? -12.609 -8.594 3.775 1 98.06 127 GLU B O 1
ATOM 2268 N N . ASP B 1 128 ? -12.5 -10.062 5.492 1 98.38 128 ASP B N 1
ATOM 2269 C CA . ASP B 1 128 ? -11.391 -9.352 6.113 1 98.38 128 ASP B CA 1
ATOM 2270 C C . ASP B 1 128 ? -10.148 -9.383 5.223 1 98.38 128 ASP B C 1
ATOM 2272 O O . ASP B 1 128 ? -9.438 -8.383 5.098 1 98.38 128 ASP B O 1
ATOM 2276 N N . ALA B 1 129 ? -9.914 -10.508 4.656 1 98.38 129 ALA B N 1
ATOM 2277 C CA . ALA B 1 129 ? -8.766 -10.68 3.768 1 98.38 129 ALA B CA 1
ATOM 2278 C C . ALA B 1 129 ? -8.852 -9.734 2.576 1 98.38 129 ALA B C 1
ATOM 2280 O O . ALA B 1 129 ? -7.859 -9.078 2.227 1 98.38 129 ALA B O 1
ATOM 2281 N N . VAL B 1 130 ? -10.047 -9.648 1.985 1 98.5 130 VAL B N 1
ATOM 2282 C CA . VAL B 1 130 ? -10.234 -8.781 0.822 1 98.5 130 VAL B CA 1
ATOM 2283 C C . VAL B 1 130 ? -10.016 -7.324 1.218 1 98.5 130 VAL B C 1
ATOM 2285 O O . VAL B 1 130 ? -9.383 -6.562 0.483 1 98.5 130 VAL B O 1
ATOM 2288 N N . LYS B 1 131 ? -10.484 -6.945 2.377 1 98.38 131 LYS B N 1
ATOM 2289 C CA . LYS B 1 131 ? -10.312 -5.578 2.859 1 98.38 131 LYS B CA 1
ATOM 2290 C C . LYS B 1 131 ? -8.844 -5.266 3.127 1 98.38 131 LYS B C 1
ATOM 2292 O O . LYS B 1 131 ? -8.43 -4.105 3.059 1 98.38 131 LYS B O 1
ATOM 2297 N N . PHE B 1 132 ? -8.062 -6.277 3.352 1 98.62 132 PHE B N 1
ATOM 2298 C CA . PHE B 1 132 ? -6.656 -6.121 3.705 1 98.62 132 PHE B CA 1
ATOM 2299 C C . PHE B 1 132 ? -5.777 -6.125 2.459 1 98.62 132 PHE B C 1
ATOM 2301 O O . PHE B 1 132 ? -4.707 -5.52 2.445 1 98.62 132 PHE B O 1
ATOM 2308 N N . LEU B 1 133 ? -6.18 -6.691 1.43 1 98.56 133 LEU B N 1
ATOM 2309 C CA . LEU B 1 133 ? -5.375 -6.941 0.237 1 98.56 133 LEU B CA 1
ATOM 2310 C C . LEU B 1 133 ? -4.809 -5.641 -0.322 1 98.56 133 LEU B C 1
ATOM 2312 O O . LEU B 1 133 ? -3.631 -5.578 -0.681 1 98.56 133 LEU B O 1
ATOM 2316 N N . PRO B 1 134 ? -5.637 -4.555 -0.363 1 98.75 134 PRO B N 1
ATOM 2317 C CA . PRO B 1 134 ? -5.098 -3.318 -0.937 1 98.75 134 PRO B CA 1
ATOM 2318 C C . PRO B 1 134 ? -3.893 -2.785 -0.161 1 98.75 134 PRO B C 1
ATOM 2320 O O . PRO B 1 134 ? -2.959 -2.246 -0.759 1 98.75 134 PRO B O 1
ATOM 2323 N N . LEU B 1 135 ? -3.912 -2.916 1.142 1 98.81 135 LEU B N 1
ATOM 2324 C CA . LEU B 1 135 ? -2.791 -2.447 1.948 1 98.81 135 LEU B CA 1
ATOM 2325 C C . LEU B 1 135 ? -1.525 -3.236 1.63 1 98.81 135 LEU B C 1
ATOM 2327 O O . LEU B 1 135 ? -0.46 -2.65 1.422 1 98.81 135 LEU B O 1
ATOM 2331 N N . HIS B 1 136 ? -1.615 -4.551 1.612 1 98.81 136 HIS B N 1
ATOM 2332 C CA . HIS B 1 136 ? -0.483 -5.398 1.254 1 98.81 136 HIS B CA 1
ATOM 2333 C C . HIS B 1 136 ? 0.026 -5.07 -0.146 1 98.81 136 HIS B C 1
ATOM 2335 O O . HIS B 1 136 ? 1.236 -4.984 -0.366 1 98.81 136 HIS B O 1
ATOM 2341 N N . GLU B 1 137 ? -0.938 -4.922 -1.09 1 98.81 137 GLU B N 1
ATOM 2342 C CA . GLU B 1 137 ? -0.611 -4.531 -2.457 1 98.81 137 GLU B CA 1
ATOM 2343 C C . GLU B 1 137 ? 0.197 -3.236 -2.482 1 98.81 137 GLU B C 1
ATOM 2345 O O . GLU B 1 137 ? 1.275 -3.184 -3.078 1 98.81 137 GLU B O 1
ATOM 2350 N N . GLY B 1 138 ? -0.333 -2.199 -1.812 1 98.81 138 GLY B N 1
ATOM 2351 C CA . GLY B 1 138 ? 0.346 -0.916 -1.755 1 98.81 138 GLY B CA 1
ATOM 2352 C C . GLY B 1 138 ? 1.746 -1.007 -1.178 1 98.81 138 GLY B C 1
ATOM 2353 O O . GLY B 1 138 ? 2.676 -0.377 -1.688 1 98.81 138 GLY B O 1
ATOM 2354 N N . LEU B 1 139 ? 1.895 -1.771 -0.122 1 98.81 139 LEU B N 1
ATOM 2355 C CA . LEU B 1 139 ? 3.189 -1.918 0.533 1 98.81 139 LEU B CA 1
ATOM 2356 C C . LEU B 1 139 ? 4.246 -2.402 -0.455 1 98.81 139 LEU B C 1
ATOM 2358 O O . LEU B 1 139 ? 5.301 -1.783 -0.594 1 98.81 139 LEU B O 1
ATOM 2362 N N . HIS B 1 140 ? 3.959 -3.467 -1.134 1 98.81 140 HIS B N 1
ATOM 2363 C CA . HIS B 1 140 ? 4.941 -4.051 -2.039 1 98.81 140 HIS B CA 1
ATOM 2364 C C . HIS B 1 140 ? 5.102 -3.209 -3.299 1 98.81 140 HIS B C 1
ATOM 2366 O O . HIS B 1 140 ? 6.191 -3.129 -3.865 1 98.81 140 HIS B O 1
ATOM 2372 N N . LEU B 1 141 ? 4.035 -2.521 -3.75 1 98.81 141 LEU B N 1
ATOM 2373 C CA . LEU B 1 141 ? 4.16 -1.608 -4.879 1 98.81 141 LEU B CA 1
ATOM 2374 C C . LEU B 1 141 ? 5.02 -0.405 -4.516 1 98.81 141 LEU B C 1
ATOM 2376 O O . LEU B 1 141 ? 5.758 0.115 -5.355 1 98.81 141 LEU B O 1
ATOM 2380 N N . GLY B 1 142 ? 4.902 0.085 -3.273 1 98.56 142 GLY B N 1
ATOM 2381 C CA . GLY B 1 142 ? 5.809 1.119 -2.803 1 98.56 142 GLY B CA 1
ATOM 2382 C C . GLY B 1 142 ? 7.266 0.705 -2.861 1 98.56 142 GLY B C 1
ATOM 2383 O O . GLY B 1 142 ? 8.125 1.486 -3.279 1 98.56 142 GLY B O 1
ATOM 2384 N N . TYR B 1 143 ? 7.551 -0.523 -2.445 1 98.5 143 TYR B N 1
ATOM 2385 C CA . TYR B 1 143 ? 8.906 -1.057 -2.543 1 98.5 143 TYR B CA 1
ATOM 2386 C C . TYR B 1 143 ? 9.375 -1.084 -3.992 1 98.5 143 TYR B C 1
ATOM 2388 O O . TYR B 1 143 ? 10.531 -0.749 -4.285 1 98.5 143 TYR B O 1
ATOM 2396 N N . ILE B 1 144 ? 8.477 -1.502 -4.824 1 98.75 144 ILE B N 1
ATOM 2397 C CA . ILE B 1 144 ? 8.797 -1.584 -6.246 1 98.75 144 ILE B CA 1
ATOM 2398 C C . ILE B 1 144 ? 9.148 -0.196 -6.777 1 98.75 144 ILE B C 1
ATOM 2400 O O . ILE B 1 144 ? 10.133 -0.031 -7.496 1 98.75 144 ILE B O 1
ATOM 2404 N N . MET B 1 145 ? 8.375 0.777 -6.445 1 98.12 145 MET B N 1
ATOM 2405 C CA . MET B 1 145 ? 8.633 2.141 -6.895 1 98.12 145 MET B CA 1
ATOM 2406 C C . MET B 1 145 ? 9.984 2.635 -6.379 1 98.12 145 MET B C 1
ATOM 2408 O O . MET B 1 145 ? 10.727 3.291 -7.105 1 98.12 145 MET B O 1
ATOM 2412 N N . ALA B 1 146 ? 10.258 2.354 -5.141 1 98.19 146 ALA B N 1
ATOM 2413 C CA . ALA B 1 146 ? 11.539 2.736 -4.559 1 98.19 146 ALA B CA 1
ATOM 2414 C C . ALA B 1 146 ? 12.695 2.074 -5.305 1 98.19 146 ALA B C 1
ATOM 2416 O O . ALA B 1 146 ? 13.68 2.736 -5.652 1 98.19 146 ALA B O 1
ATOM 2417 N N . GLN B 1 147 ? 12.586 0.805 -5.559 1 98.31 147 GLN B N 1
ATOM 2418 C CA . GLN B 1 147 ? 13.625 0.079 -6.277 1 98.31 147 GLN B CA 1
ATOM 2419 C C . GLN B 1 147 ? 13.805 0.626 -7.691 1 98.31 147 GLN B C 1
ATOM 2421 O O . GLN B 1 147 ? 14.93 0.774 -8.172 1 98.31 147 GLN B O 1
ATOM 2426 N N . LYS B 1 148 ? 12.68 0.866 -8.305 1 98.12 148 LYS B N 1
ATOM 2427 C CA . LYS B 1 148 ? 12.711 1.413 -9.664 1 98.12 148 LYS B CA 1
ATOM 2428 C C . LYS B 1 148 ? 13.508 2.717 -9.703 1 98.12 148 LYS B C 1
ATOM 2430 O O . LYS B 1 148 ? 14.297 2.936 -10.625 1 98.12 148 LYS B O 1
ATOM 2435 N N . ARG B 1 149 ? 13.328 3.574 -8.711 1 96.69 149 ARG B N 1
ATOM 2436 C CA . ARG B 1 149 ? 14.062 4.832 -8.633 1 96.69 149 ARG B CA 1
ATOM 2437 C C . ARG B 1 149 ? 15.57 4.59 -8.602 1 96.69 149 ARG B C 1
ATOM 2439 O O . ARG B 1 149 ? 16.328 5.277 -9.281 1 96.69 149 ARG B O 1
ATOM 2446 N N . LEU B 1 150 ? 15.945 3.629 -7.836 1 96.88 150 LEU B N 1
ATOM 2447 C CA . LEU B 1 150 ? 17.359 3.363 -7.633 1 96.88 150 LEU B CA 1
ATOM 2448 C C . LEU B 1 150 ? 17.969 2.713 -8.867 1 96.88 150 LEU B C 1
ATOM 2450 O O . LEU B 1 150 ? 19.125 2.998 -9.227 1 96.88 150 LEU B O 1
ATOM 2454 N N . ILE B 1 151 ? 17.203 1.876 -9.5 1 96.75 151 ILE B N 1
ATOM 2455 C CA . ILE B 1 151 ? 17.656 1.177 -10.695 1 96.75 151 ILE B CA 1
ATOM 2456 C C . ILE B 1 151 ? 17.844 2.176 -11.836 1 96.75 151 ILE B C 1
ATOM 2458 O O . ILE B 1 151 ? 18.812 2.084 -12.594 1 96.75 151 ILE B O 1
ATOM 2462 N N . LEU B 1 152 ? 16.938 3.18 -11.922 1 94.19 152 LEU B N 1
ATOM 2463 C CA . LEU B 1 152 ? 16.984 4.148 -13.016 1 94.19 152 LEU B CA 1
ATOM 2464 C C . LEU B 1 152 ? 18.031 5.223 -12.75 1 94.19 152 LEU B C 1
ATOM 2466 O O . LEU B 1 152 ? 18.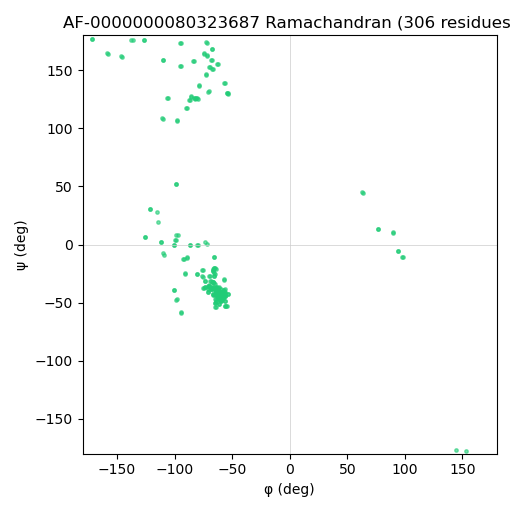484 5.895 -13.68 1 94.19 152 LEU B O 1
ATOM 2470 N N . LYS B 1 153 ? 18.344 5.473 -11.508 1 85.06 153 LYS B N 1
ATOM 2471 C CA . LYS B 1 153 ? 19.422 6.398 -11.172 1 85.06 153 LYS B CA 1
ATOM 2472 C C . LYS B 1 153 ? 20.781 5.809 -11.539 1 85.06 153 LYS B C 1
ATOM 2474 O O . LYS B 1 153 ? 21.719 6.547 -11.859 1 85.06 153 LYS B O 1
ATOM 2479 N N . ASN B 1 154 ? 20.875 4.582 -11.391 1 71.5 154 ASN B N 1
ATOM 2480 C CA . ASN B 1 154 ? 22.125 3.887 -11.695 1 71.5 154 ASN B CA 1
ATOM 2481 C C . ASN B 1 154 ? 22.359 3.791 -13.203 1 71.5 154 ASN B C 1
ATOM 2483 O O . ASN B 1 154 ? 23.359 3.238 -13.641 1 71.5 154 ASN B O 1
ATOM 2487 N N . ILE B 1 155 ? 21.5 4.348 -13.945 1 59.66 155 ILE B N 1
ATOM 2488 C CA . ILE B 1 155 ? 21.641 4.402 -15.398 1 59.66 155 ILE B CA 1
ATOM 2489 C C . ILE B 1 155 ? 22.031 5.816 -15.82 1 59.66 155 ILE B C 1
ATOM 2491 O O . ILE B 1 155 ? 21.391 6.789 -15.422 1 59.66 155 ILE B O 1
#